Protein 2NP2 (pdb70)

Radius of gyration: 19.1 Å; Cα contacts (8 Å, |Δi|>4): 365; chains: 2; bounding box: 42×36×52 Å

Nearest PDB structures (foldseek):
  2np2-assembly1_B  TM=1.006E+00  e=1.714E-19  Borreliella burgdorferi
  5j0n-assembly1_L  TM=8.552E-01  e=3.415E-08  Escherichia coli
  1owf-assembly1_B  TM=8.659E-01  e=6.114E-08  Escherichia coli
  3rhi-assembly1_B  TM=8.815E-01  e=8.140E-07  Bacillus anthracis str. Sterne
  5fbm-assembly1_B  TM=8.715E-01  e=6.053E-06  Streptococcus mutans UA159

Foldseek 3Di:
DDDDDPLNVLVVVQVVQVVVVHHDDSVVSSVCVVVVVVVVVVCQVVQHKDDDALFWIKGKDKDAKDQQDADVVPRPGDTGHTDIDIDIGGHDNRCVVPVDDD/DDDDDPLNVLVVVQVVQVVVVHHDDSVVSSVCVVVVVVVVVVCQVVQHKDDDAQAWIKGKAKDAWDQCDADVVPRPGDTGHTDIDIDIGHGDNRCVVPVDDD

B-factor: mean 44.96, std 10.54, range [4.63, 76.93]

Sequence (204 aa):
RPKVTKSDIVDQIALNIKNNNLKLEKKYIRLVIDAFFEELKSNLCSNNVIEFRSFGTFEVRKRKGRLNARNPQTGEYVKVLDHHVAYFRPGKDLKERVWGIKRPKVTKSDIVDQIALNIKNNNLKLEKKYIRLVIDAFFEELKSNLCSNNVIEFRSFGTFEVRKRKGRLNARNPQTGEYVKVLDHHVAYFRPGKDLKERVWGIK

Structure (mmCIF, N/CA/C/O backbone):
data_2NP2
#
_entry.id   2NP2
#
_cell.length_a   59.270
_cell.length_b   88.320
_cell.length_c   96.570
_cell.angle_alpha   90.00
_cell.angle_beta   90.00
_cell.angle_gamma   90.00
#
_symmetry.space_group_name_H-M   'P 21 21 21'
#
loop_
_entity.id
_entity.type
_entity.pdbx_description
1 polymer 36-MER
2 polymer Hbb
3 water water
#
loop_
_atom_site.group_PDB
_atom_site.id
_atom_site.type_symbol
_atom_site.label_atom_id
_atom_site.label_alt_id
_atom_site.label_comp_id
_atom_site.label_asym_id
_atom_site.label_entity_id
_atom_site.label_seq_id
_atom_site.pdbx_PDB_ins_code
_atom_site.Cartn_x
_atom_site.Cartn_y
_atom_site.Cartn_z
_atom_site.occupancy
_atom_site.B_iso_or_equiv
_atom_site.auth_seq_id
_atom_site.auth_comp_id
_atom_site.auth_asym_id
_atom_site.auth_atom_id
_atom_site.pdbx_PDB_model_num
ATOM 1437 N N . ARG C 2 6 ? 40.847 40.006 29.260 1.00 67.66 6 ARG A N 1
ATOM 1438 C CA . ARG C 2 6 ? 39.677 40.505 28.473 1.00 67.60 6 ARG A CA 1
ATOM 1439 C C . ARG C 2 6 ? 38.511 41.011 29.337 1.00 66.48 6 ARG A C 1
ATOM 1440 O O . ARG C 2 6 ? 37.362 41.007 28.891 1.00 67.48 6 ARG A O 1
ATOM 1448 N N . PRO C 2 7 ? 38.795 41.478 30.571 1.00 65.55 7 PRO A N 1
ATOM 1449 C CA . PRO C 2 7 ? 37.738 41.970 31.471 1.00 64.53 7 PRO A CA 1
ATOM 1450 C C . PRO C 2 7 ? 37.071 43.304 31.161 1.00 63.01 7 PRO A C 1
ATOM 1451 O O . PRO C 2 7 ? 37.608 44.134 30.427 1.00 63.76 7 PRO A O 1
ATOM 1455 N N . LYS C 2 8 ? 35.888 43.498 31.740 1.00 60.75 8 LYS A N 1
ATOM 1456 C CA . LYS C 2 8 ? 35.157 44.747 31.568 1.00 58.23 8 LYS A CA 1
ATOM 1457 C C . LYS C 2 8 ? 35.241 45.581 32.846 1.00 55.27 8 LYS A C 1
ATOM 1458 O O . LYS C 2 8 ? 34.686 45.213 33.886 1.00 54.50 8 LYS A O 1
ATOM 1464 N N . VAL C 2 9 ? 35.957 46.699 32.750 1.00 50.88 9 VAL A N 1
ATOM 1465 C CA . VAL C 2 9 ? 36.140 47.623 33.864 1.00 46.12 9 VAL A CA 1
ATOM 1466 C C . VAL C 2 9 ? 35.080 48.733 33.824 1.00 43.87 9 VAL A C 1
ATOM 1467 O O . VAL C 2 9 ? 34.687 49.190 32.760 1.00 42.73 9 VAL A O 1
ATOM 1471 N N . THR C 2 10 ? 34.613 49.151 34.992 1.00 41.54 10 THR A N 1
ATOM 1472 C CA . THR C 2 10 ? 33.591 50.178 35.063 1.00 39.76 10 THR A CA 1
ATOM 1473 C C . THR C 2 10 ? 34.073 51.436 35.758 1.00 39.29 10 THR A C 1
ATOM 1474 O O . THR C 2 10 ? 35.088 51.437 36.456 1.00 38.28 10 THR A O 1
ATOM 1478 N N . LYS C 2 11 ? 33.324 52.515 35.563 1.00 39.60 11 LYS A N 1
ATOM 1479 C CA . LYS C 2 11 ? 33.653 53.787 36.187 1.00 39.30 11 LYS A CA 1
ATOM 1480 C C . LYS C 2 11 ? 33.834 53.565 37.674 1.00 39.40 11 LYS A C 1
ATOM 1481 O O . LYS C 2 11 ? 34.602 54.268 38.342 1.00 39.95 11 LYS A O 1
ATOM 1487 N N . SER C 2 12 ? 33.122 52.575 38.190 1.00 39.01 12 SER A N 1
ATOM 1488 C CA . SER C 2 12 ? 33.215 52.270 39.600 1.00 38.86 12 SER A CA 1
ATOM 1489 C C . SER C 2 12 ? 34.557 51.620 39.940 1.00 38.02 12 SER A C 1
ATOM 1490 O O . SER C 2 12 ? 35.227 52.024 40.886 1.00 37.57 12 SER A O 1
ATOM 1493 N N . ASP C 2 13 ? 34.957 50.623 39.164 1.00 37.17 13 ASP A N 1
ATOM 1494 C CA . ASP C 2 13 ? 36.222 49.968 39.442 1.00 37.75 13 ASP A CA 1
ATOM 1495 C C . ASP C 2 13 ? 37.346 50.984 39.373 1.00 37.39 13 ASP A C 1
ATOM 1496 O O . ASP C 2 13 ? 38.180 51.063 40.267 1.00 37.63 13 ASP A O 1
ATOM 1501 N N . ILE C 2 14 ? 37.361 51.773 38.310 1.00 36.57 14 ILE A N 1
ATOM 1502 C CA . ILE C 2 14 ? 38.403 52.767 38.150 1.00 35.78 14 ILE A CA 1
ATOM 1503 C C . ILE C 2 14 ? 38.450 53.666 39.365 1.00 35.15 14 ILE A C 1
ATOM 1504 O O . ILE C 2 14 ? 39.520 53.954 39.889 1.00 34.96 14 ILE A O 1
ATOM 1509 N N . VAL C 2 15 ? 37.284 54.109 39.812 1.00 34.50 15 VAL A N 1
ATOM 1510 C CA . VAL C 2 15 ? 37.221 54.973 40.978 1.00 35.36 15 VAL A CA 1
ATOM 1511 C C . VAL C 2 15 ? 37.870 54.296 42.176 1.00 36.45 15 VAL A C 1
ATOM 1512 O O . VAL C 2 15 ? 38.526 54.949 42.979 1.00 36.85 15 VAL A O 1
ATOM 1516 N N . ASP C 2 16 ? 37.696 52.985 42.286 1.00 37.45 16 ASP A N 1
ATOM 1517 C CA . ASP C 2 16 ? 38.284 52.244 43.390 1.00 39.34 16 ASP A CA 1
ATOM 1518 C C . ASP C 2 16 ? 39.792 52.211 43.233 1.00 39.52 16 ASP A C 1
ATOM 1519 O O . ASP C 2 16 ? 40.533 52.423 44.190 1.00 40.34 16 ASP A O 1
ATOM 1524 N N . GLN C 2 17 ? 40.244 51.950 42.014 1.00 38.57 17 GLN A N 1
ATOM 1525 C CA . GLN C 2 17 ? 41.670 51.871 41.732 1.00 36.47 17 GLN A CA 1
ATOM 1526 C C . GLN C 2 17 ? 42.340 53.202 41.996 1.00 35.23 17 GLN A C 1
ATOM 1527 O O . GLN C 2 17 ? 43.437 53.259 42.529 1.00 35.63 17 GLN A O 1
ATOM 1533 N N . ILE C 2 18 ? 41.677 54.281 41.630 1.00 33.73 18 ILE A N 1
ATOM 1534 C CA . ILE C 2 18 ? 42.253 55.580 41.870 1.00 32.64 18 ILE A CA 1
ATOM 1535 C C . ILE C 2 18 ? 42.342 55.750 43.360 1.00 34.59 18 ILE A C 1
ATOM 1536 O O . ILE C 2 18 ? 43.236 56.417 43.862 1.00 35.49 18 ILE A O 1
ATOM 1541 N N . ALA C 2 19 ? 41.408 55.141 44.079 1.00 36.55 19 ALA A N 1
ATOM 1542 C CA . ALA C 2 19 ? 41.435 55.240 45.530 1.00 37.26 19 ALA A CA 1
ATOM 1543 C C . ALA C 2 19 ? 42.737 54.596 45.986 1.00 38.07 19 ALA A C 1
ATOM 1544 O O . ALA C 2 19 ? 43.500 55.191 46.739 1.00 38.09 19 ALA A O 1
ATOM 1546 N N . LEU C 2 20 ? 42.997 53.385 45.504 1.00 39.84 20 LEU A N 1
ATOM 1547 C CA . LEU C 2 20 ? 44.221 52.670 45.860 1.00 42.94 20 LEU A CA 1
ATOM 1548 C C . LEU C 2 20 ? 45.443 53.481 45.466 1.00 44.07 20 LEU A C 1
ATOM 1549 O O . LEU C 2 20 ? 46.223 53.921 46.312 1.00 45.09 20 LEU A O 1
ATOM 1554 N N . ASN C 2 21 ? 45.598 53.666 44.163 1.00 44.77 21 ASN A N 1
ATOM 1555 C CA . ASN C 2 21 ? 46.701 54.430 43.620 1.00 45.33 21 ASN A CA 1
ATOM 1556 C C . ASN C 2 21 ? 46.973 55.640 44.498 1.00 45.90 21 ASN A C 1
ATOM 1557 O O . ASN C 2 21 ? 48.118 55.907 44.834 1.00 48.11 21 ASN A O 1
ATOM 1562 N N . ILE C 2 22 ? 45.926 56.364 44.882 1.00 46.37 22 ILE A N 1
ATOM 1563 C CA . ILE C 2 22 ? 46.108 57.553 45.715 1.00 47.51 22 ILE A CA 1
ATOM 1564 C C . ILE C 2 22 ? 46.670 57.256 47.100 1.00 49.38 22 ILE A C 1
ATOM 1565 O O . ILE C 2 22 ? 47.514 57.997 47.605 1.00 49.62 22 ILE A O 1
ATOM 1570 N N . LYS C 2 23 ? 46.225 56.174 47.719 1.00 51.29 23 LYS A N 1
ATOM 1571 C CA . LYS C 2 23 ? 46.734 55.869 49.037 1.00 54.26 23 LYS A CA 1
ATOM 1572 C C . LYS C 2 23 ? 48.134 55.282 48.984 1.00 55.89 23 LYS A C 1
ATOM 1573 O O . LYS C 2 23 ? 48.931 55.508 49.897 1.00 56.74 23 LYS A O 1
ATOM 1579 N N . ASN C 2 24 ? 48.451 54.553 47.915 1.00 57.88 24 ASN A N 1
ATOM 1580 C CA . ASN C 2 24 ? 49.789 53.972 47.780 1.00 59.76 24 ASN A CA 1
ATOM 1581 C C . ASN C 2 24 ? 50.836 55.054 47.935 1.00 60.38 24 ASN A C 1
ATOM 1582 O O . ASN C 2 24 ? 51.991 54.774 48.238 1.00 61.14 24 ASN A O 1
ATOM 1587 N N . ASN C 2 25 ? 50.425 56.294 47.721 1.00 60.92 25 ASN A N 1
ATOM 1588 C CA . ASN C 2 25 ? 51.335 57.413 47.847 1.00 61.67 25 ASN A CA 1
ATOM 1589 C C . ASN C 2 25 ? 50.983 58.228 49.082 1.00 62.16 25 ASN A C 1
ATOM 1590 O O . ASN C 2 25 ? 50.911 59.450 49.022 1.00 61.81 25 ASN A O 1
ATOM 1595 N N . ASN C 2 26 ? 50.755 57.538 50.197 1.00 63.46 26 ASN A N 1
ATOM 1596 C CA . ASN C 2 26 ? 50.425 58.179 51.473 1.00 64.31 26 ASN A CA 1
ATOM 1597 C C . ASN C 2 26 ? 49.534 59.406 51.370 1.00 63.77 26 ASN A C 1
ATOM 1598 O O . ASN C 2 26 ? 49.879 60.483 51.865 1.00 64.38 26 ASN A O 1
ATOM 1603 N N . LEU C 2 27 ? 48.388 59.243 50.728 1.00 62.49 27 LEU A N 1
ATOM 1604 C CA . LEU C 2 27 ? 47.441 60.336 50.580 1.00 60.81 27 LEU A CA 1
ATOM 1605 C C . LEU C 2 27 ? 46.083 59.737 50.850 1.00 59.89 27 LEU A C 1
ATOM 1606 O O . LEU C 2 27 ? 45.883 58.538 50.659 1.00 59.80 27 LEU A O 1
ATOM 1611 N N . LYS C 2 28 ? 45.147 60.550 51.305 1.00 58.80 28 LYS A N 1
ATOM 1612 C CA . LYS C 2 28 ? 43.826 60.016 51.580 1.00 58.50 28 LYS A CA 1
ATOM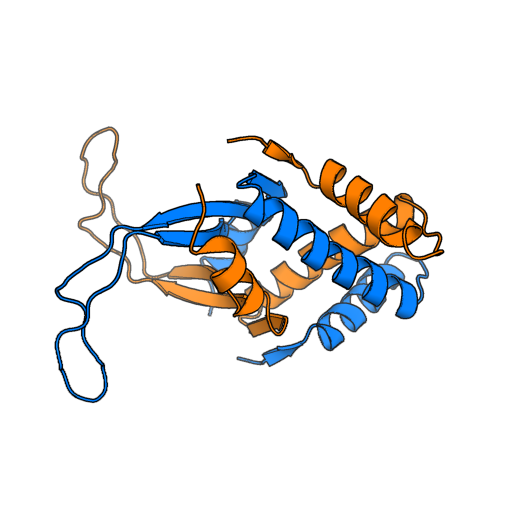 1613 C C . LYS C 2 28 ? 42.724 60.872 50.987 1.00 56.21 28 LYS A C 1
ATOM 1614 O O . LYS C 2 28 ? 42.594 62.052 51.321 1.00 55.83 28 LYS A O 1
ATOM 1620 N N . LEU C 2 29 ? 41.942 60.277 50.092 1.00 53.00 29 LEU A N 1
ATOM 1621 C CA . LEU C 2 29 ? 40.838 60.992 49.474 1.00 49.98 29 LEU A CA 1
ATOM 1622 C C . LEU C 2 29 ? 39.631 60.072 49.465 1.00 48.33 29 LEU A C 1
ATOM 1623 O O . LEU C 2 29 ? 39.736 58.899 49.095 1.00 46.86 29 LEU A O 1
ATOM 1628 N N . GLU C 2 30 ? 38.493 60.609 49.894 1.00 46.41 30 GLU A N 1
ATOM 1629 C CA . GLU C 2 30 ? 37.268 59.838 49.963 1.00 45.64 30 GLU A CA 1
ATOM 1630 C C . GLU C 2 30 ? 36.753 59.459 48.600 1.00 44.39 30 GLU A C 1
ATOM 1631 O O . GLU C 2 30 ? 36.681 60.298 47.709 1.00 44.54 30 GLU A O 1
ATOM 1637 N N . LYS C 2 31 ? 36.398 58.186 48.442 1.00 42.83 31 LYS A N 1
ATOM 1638 C CA . LYS C 2 31 ? 35.876 57.688 47.177 1.00 42.31 31 LYS A CA 1
ATOM 1639 C C . LYS C 2 31 ? 34.821 58.656 46.663 1.00 42.76 31 LYS A C 1
ATOM 1640 O O . LYS C 2 31 ? 34.622 58.824 45.463 1.00 42.34 31 LYS A O 1
ATOM 1646 N N . LYS C 2 32 ? 34.152 59.292 47.610 1.00 44.05 32 LYS A N 1
ATOM 1647 C CA . LYS C 2 32 ? 33.115 60.270 47.338 1.00 44.61 32 LYS A CA 1
ATOM 1648 C C . LYS C 2 32 ? 33.636 61.358 46.392 1.00 44.17 32 LYS A C 1
ATOM 1649 O O . LYS C 2 32 ? 33.068 61.591 45.323 1.00 45.03 32 LYS A O 1
ATOM 1655 N N . TYR C 2 33 ? 34.728 62.007 46.795 1.00 43.18 33 TYR A N 1
ATOM 1656 C CA . TYR C 2 33 ? 35.343 63.084 46.027 1.00 41.65 33 TYR A CA 1
ATOM 1657 C C . TYR C 2 33 ? 35.952 62.583 44.729 1.00 38.26 33 TYR A C 1
ATOM 1658 O O . TYR C 2 33 ? 36.024 63.309 43.745 1.00 37.49 33 TYR A O 1
ATOM 1667 N N . ILE C 2 34 ? 36.406 61.342 44.728 1.00 35.52 34 ILE A N 1
ATOM 1668 C CA . ILE C 2 34 ? 36.981 60.779 43.522 1.00 33.02 34 ILE A CA 1
ATOM 1669 C C . ILE C 2 34 ? 35.871 60.631 42.496 1.00 31.99 34 ILE A C 1
ATOM 1670 O O . ILE C 2 34 ? 36.006 61.107 41.374 1.00 31.43 34 ILE A O 1
ATOM 1675 N N . ARG C 2 35 ? 34.770 59.987 42.890 1.00 31.91 35 ARG A N 1
ATOM 1676 C CA . ARG C 2 35 ? 33.635 59.791 41.993 1.00 32.04 35 ARG A CA 1
ATOM 1677 C C . ARG C 2 35 ? 33.210 61.146 41.466 1.00 31.33 35 ARG A C 1
ATOM 1678 O O . ARG C 2 35 ? 32.890 61.302 40.284 1.00 31.00 35 ARG A O 1
ATOM 1686 N N . LEU C 2 36 ? 33.218 62.125 42.357 1.00 29.25 36 LEU A N 1
ATOM 1687 C CA . LEU C 2 36 ? 32.836 63.478 42.015 1.00 28.38 36 LEU A CA 1
ATOM 1688 C C . LEU C 2 36 ? 33.696 64.097 40.916 1.00 28.27 36 LEU A C 1
ATOM 1689 O O . LEU C 2 36 ? 33.176 64.614 39.933 1.00 28.25 36 LEU A O 1
ATOM 1694 N N . VAL C 2 37 ? 35.012 64.060 41.096 1.00 28.72 37 VAL A N 1
ATOM 1695 C CA . VAL C 2 37 ? 35.927 64.616 40.116 1.00 29.39 37 VAL A CA 1
ATOM 1696 C C . VAL C 2 37 ? 35.697 63.918 38.787 1.00 30.29 37 VAL A C 1
ATOM 1697 O O . VAL C 2 37 ? 35.469 64.564 37.766 1.00 30.75 37 VAL A O 1
ATOM 1701 N N . ILE C 2 38 ? 35.737 62.595 38.800 1.00 30.07 38 ILE A N 1
ATOM 1702 C CA . ILE C 2 38 ? 35.523 61.834 37.582 1.00 30.39 38 ILE A CA 1
ATOM 1703 C C . ILE C 2 38 ? 34.251 62.224 36.812 1.00 31.09 38 ILE A C 1
ATOM 1704 O O . ILE C 2 38 ? 34.244 62.257 35.575 1.00 31.84 38 ILE A O 1
ATOM 1709 N N . ASP C 2 39 ? 33.171 62.511 37.527 1.00 30.77 39 ASP A N 1
ATOM 1710 C CA . ASP C 2 39 ? 31.947 62.884 36.851 1.00 31.68 39 ASP A CA 1
ATOM 1711 C C . ASP C 2 39 ? 32.056 64.260 36.238 1.00 30.70 39 ASP A C 1
ATOM 1712 O O . ASP C 2 39 ? 31.627 64.497 35.109 1.00 30.87 39 ASP A O 1
ATOM 1717 N N . ALA C 2 40 ? 32.641 65.178 36.983 1.00 30.36 40 ALA A N 1
ATOM 1718 C CA . ALA C 2 40 ? 32.817 66.534 36.489 1.00 30.94 40 ALA A CA 1
ATOM 1719 C C . ALA C 2 40 ? 33.774 66.479 35.317 1.00 29.86 40 ALA A C 1
ATOM 1720 O O . ALA C 2 40 ? 33.650 67.229 34.351 1.00 26.99 40 ALA A O 1
ATOM 1722 N N . PHE C 2 41 ? 34.738 65.573 35.428 1.00 30.85 41 PHE A N 1
ATOM 1723 C CA . PHE C 2 41 ? 35.740 65.365 34.391 1.00 32.46 41 PHE A CA 1
ATOM 1724 C C . PHE C 2 41 ? 35.081 65.053 33.051 1.00 32.66 41 PHE A C 1
ATOM 1725 O O . PHE C 2 41 ? 35.359 65.699 32.050 1.00 33.31 41 PHE A O 1
ATOM 1733 N N . PHE C 2 42 ? 34.211 64.050 33.043 1.00 32.10 42 PHE A N 1
ATOM 1734 C CA . PHE C 2 42 ? 33.515 63.658 31.830 1.00 31.80 42 PHE A CA 1
ATOM 1735 C C . PHE C 2 42 ? 32.583 64.748 31.355 1.00 32.10 42 PHE A C 1
ATOM 1736 O O . PHE C 2 42 ? 32.503 65.033 30.161 1.00 30.83 42 PHE A O 1
ATOM 1744 N N . GLU C 2 43 ? 31.871 65.362 32.290 1.00 32.29 43 GLU A N 1
ATOM 1745 C CA . GLU C 2 43 ? 30.970 66.432 31.910 1.00 32.43 43 GLU A CA 1
ATOM 1746 C C . GLU C 2 43 ? 31.781 67.498 31.165 1.00 30.95 43 GLU A C 1
ATOM 1747 O O . GLU C 2 43 ? 31.507 67.835 30.016 1.00 27.72 43 GLU A O 1
ATOM 1753 N N . GLU C 2 44 ? 32.804 68.002 31.836 1.00 31.03 44 GLU A N 1
ATOM 1754 C CA . GLU C 2 44 ? 33.665 69.017 31.273 1.00 31.85 44 GLU A CA 1
ATOM 1755 C C . GLU C 2 44 ? 34.301 68.642 29.945 1.00 31.41 44 GLU A C 1
ATOM 1756 O O . GLU C 2 44 ? 34.514 69.490 29.080 1.00 31.20 44 GLU A O 1
ATOM 1762 N N . LEU C 2 45 ? 34.615 67.371 29.780 1.00 30.20 45 LEU A N 1
ATOM 1763 C CA . LEU C 2 45 ? 35.222 66.943 28.544 1.00 30.19 45 LEU A CA 1
ATOM 1764 C C . LEU C 2 45 ? 34.198 66.961 27.413 1.00 30.60 45 LEU A C 1
ATOM 1765 O O . LEU C 2 45 ? 34.496 67.355 26.290 1.00 30.37 45 LEU A O 1
ATOM 1770 N N . LYS C 2 46 ? 32.978 66.548 27.724 1.00 31.09 46 LYS A N 1
ATOM 1771 C CA . LYS C 2 46 ? 31.918 66.515 26.728 1.00 31.12 46 LYS A CA 1
ATOM 1772 C C . LYS C 2 46 ? 31.617 67.903 26.215 1.00 31.57 46 LYS A C 1
ATOM 1773 O O . LYS C 2 46 ? 31.645 68.139 25.014 1.00 33.68 46 LYS A O 1
ATOM 1779 N N . SER C 2 47 ? 31.346 68.833 27.121 1.00 31.48 47 SER A N 1
ATOM 1780 C CA . SER C 2 47 ? 31.038 70.198 26.715 1.00 30.68 47 SER A CA 1
ATOM 1781 C C . SER C 2 47 ? 32.209 70.768 25.941 1.00 29.51 47 SER A C 1
ATOM 1782 O O . SER C 2 47 ? 32.033 71.502 24.975 1.00 28.64 47 SER A O 1
ATOM 1785 N N . ASN C 2 48 ? 33.412 70.424 26.367 1.00 29.07 48 ASN A N 1
ATOM 1786 C CA . ASN C 2 48 ? 34.572 70.932 25.678 1.00 29.61 48 ASN A CA 1
ATOM 1787 C C . ASN C 2 48 ? 34.571 70.411 24.276 1.00 29.34 48 ASN A C 1
ATOM 1788 O O . ASN C 2 48 ? 34.901 71.125 23.347 1.00 29.45 48 ASN A O 1
ATOM 1793 N N . LEU C 2 49 ? 34.197 69.156 24.107 1.00 30.42 49 LEU A N 1
ATOM 1794 C CA . LEU C 2 49 ? 34.168 68.596 22.774 1.00 30.99 49 LEU A CA 1
ATOM 1795 C C . LEU C 2 49 ? 33.096 69.251 21.933 1.00 33.05 49 LEU A C 1
ATOM 1796 O O . LEU C 2 49 ? 33.337 69.558 20.780 1.00 34.17 49 LEU A O 1
ATOM 1801 N N . CYS C 2 50 ? 31.920 69.482 22.509 1.00 34.45 50 CYS A N 1
ATOM 1802 C CA . CYS C 2 50 ? 30.830 70.119 21.775 1.00 37.32 50 CYS A CA 1
ATOM 1803 C C . CYS C 2 50 ? 31.226 71.488 21.241 1.00 38.12 50 CYS A C 1
ATOM 1804 O O . CYS C 2 50 ? 30.813 71.884 20.152 1.00 39.18 50 CYS A O 1
ATOM 1807 N N . SER C 2 51 ? 32.010 72.218 22.028 1.00 38.97 51 SER A N 1
ATOM 1808 C CA . SER C 2 51 ? 32.470 73.549 21.649 1.00 38.61 51 SER A CA 1
ATOM 1809 C C . SER C 2 51 ? 33.527 73.390 20.573 1.00 38.77 51 SER A C 1
ATOM 1810 O O . SER C 2 51 ? 34.117 74.360 20.100 1.00 39.23 51 SER A O 1
ATOM 1813 N N . ASN C 2 52 ? 33.751 72.145 20.186 1.00 38.71 52 ASN A N 1
ATOM 1814 C CA . ASN C 2 52 ? 34.737 71.822 19.174 1.00 39.06 52 ASN A CA 1
ATOM 1815 C C . ASN C 2 52 ? 36.112 72.334 19.608 1.00 38.50 52 ASN A C 1
ATOM 1816 O O . ASN C 2 52 ? 36.805 73.018 18.855 1.00 38.17 52 ASN A O 1
ATOM 1821 N N . ASN C 2 53 ? 36.491 72.009 20.842 1.00 37.81 53 ASN A N 1
ATOM 1822 C CA . ASN C 2 53 ? 37.793 72.400 21.363 1.00 36.84 53 ASN A CA 1
ATOM 1823 C C . ASN C 2 53 ? 38.678 71.192 21.227 1.00 35.90 53 ASN A C 1
ATOM 1824 O O . ASN C 2 53 ? 38.233 70.131 20.791 1.00 36.90 53 ASN A O 1
ATOM 1829 N N . VAL C 2 54 ? 39.940 71.354 21.589 1.00 33.97 54 VAL A N 1
ATOM 1830 C CA . VAL C 2 54 ? 40.871 70.246 21.528 1.00 32.98 54 VAL A CA 1
ATOM 1831 C C . VAL C 2 54 ? 41.477 70.097 22.900 1.00 33.84 54 VAL A C 1
ATOM 1832 O O . VAL C 2 54 ? 42.157 70.993 23.386 1.00 33.00 54 VAL A O 1
ATOM 1836 N N . ILE C 2 55 ? 41.199 68.966 23.534 1.00 35.11 55 ILE A N 1
ATOM 1837 C CA . ILE C 2 55 ? 41.718 68.703 24.856 1.00 35.04 55 ILE A CA 1
ATOM 1838 C C . ILE C 2 55 ? 42.934 67.828 24.678 1.00 36.00 55 ILE A C 1
ATOM 1839 O O . ILE C 2 55 ? 42.859 66.796 24.021 1.00 35.56 55 ILE A O 1
ATOM 1844 N N . GLU C 2 56 ? 44.060 68.253 25.248 1.00 37.56 56 GLU A N 1
ATOM 1845 C CA . GLU C 2 56 ? 45.302 67.497 25.146 1.00 38.38 56 GLU A CA 1
ATOM 1846 C C . GLU C 2 56 ? 45.864 67.134 26.511 1.00 37.49 56 GLU A C 1
ATOM 1847 O O . GLU C 2 56 ? 46.055 67.993 27.362 1.00 37.58 56 GLU A O 1
ATOM 1853 N N . PHE C 2 57 ? 46.119 65.847 26.709 1.00 37.49 57 PHE A N 1
ATOM 1854 C CA . PHE C 2 57 ? 46.680 65.353 27.958 1.00 37.09 57 PHE A CA 1
ATOM 1855 C C . PHE C 2 57 ? 48.021 64.687 27.634 1.00 37.38 57 PHE A C 1
ATOM 1856 O O . PHE C 2 57 ? 48.054 63.501 27.344 1.00 37.19 57 PHE A O 1
ATOM 1864 N N . ARG C 2 58 ? 49.128 65.424 27.696 1.00 38.42 58 ARG A N 1
ATOM 1865 C CA . ARG C 2 58 ? 50.430 64.844 27.352 1.00 40.42 58 ARG A CA 1
ATOM 1866 C C . ARG C 2 58 ? 50.688 63.476 27.950 1.00 41.27 58 ARG A C 1
ATOM 1867 O O . ARG C 2 58 ? 50.367 63.224 29.110 1.00 42.33 58 ARG A O 1
ATOM 1875 N N . SER C 2 59 ? 51.290 62.605 27.141 1.00 43.20 59 SER A N 1
ATOM 1876 C CA . SER C 2 59 ? 51.643 61.237 27.536 1.00 44.24 59 SER A CA 1
ATOM 1877 C C . SER C 2 59 ? 50.434 60.324 27.655 1.00 44.05 59 SER A C 1
ATOM 1878 O O . SER C 2 59 ? 50.510 59.262 28.275 1.00 45.62 59 SER A O 1
ATOM 1881 N N . PHE C 2 60 ? 49.316 60.728 27.067 1.00 42.56 60 PHE A N 1
ATOM 1882 C CA . PHE C 2 60 ? 48.117 59.919 27.154 1.00 40.57 60 PHE A CA 1
ATOM 1883 C C . PHE C 2 60 ? 47.325 59.902 25.867 1.00 39.21 60 PHE A C 1
ATOM 1884 O O . PHE C 2 60 ? 47.026 58.845 25.335 1.00 39.19 60 PHE A O 1
ATOM 1892 N N . GLY C 2 61 ? 46.964 61.086 25.390 1.00 3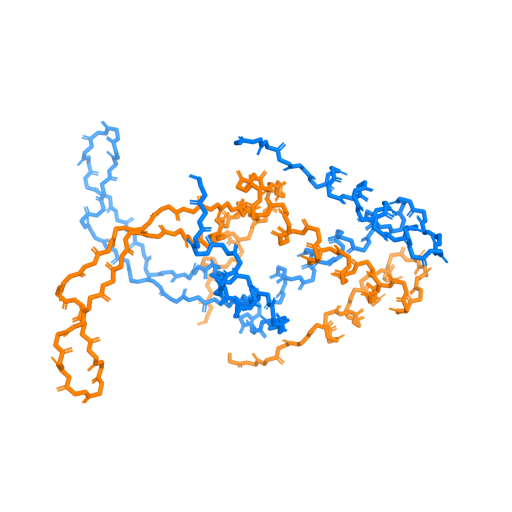8.24 61 GLY A N 1
ATOM 1893 C CA . GLY C 2 61 ? 46.199 61.192 24.166 1.00 35.41 61 GLY A CA 1
ATOM 1894 C C . GLY C 2 61 ? 45.492 62.522 24.051 1.00 34.08 61 GLY A C 1
ATOM 1895 O O . GLY C 2 61 ? 45.489 63.327 24.982 1.00 32.05 61 GLY A O 1
ATOM 1896 N N . THR C 2 62 ? 44.896 62.742 22.886 1.00 34.41 62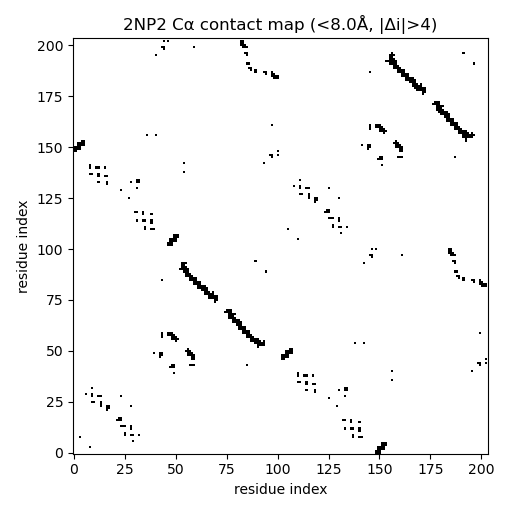 THR A N 1
ATOM 1897 C CA . THR C 2 62 ? 44.160 63.962 22.609 1.00 35.16 62 THR A CA 1
ATOM 1898 C C . THR C 2 62 ? 42.751 63.643 22.133 1.00 35.55 62 THR A C 1
ATOM 1899 O O . THR C 2 62 ? 42.527 62.674 21.400 1.00 36.36 62 THR A O 1
ATOM 1903 N N . PHE C 2 63 ? 41.808 64.468 22.570 1.00 34.81 63 PHE A N 1
ATOM 1904 C CA . PHE C 2 63 ? 40.421 64.342 22.180 1.00 33.72 63 PHE A CA 1
ATOM 1905 C C . PHE C 2 63 ? 40.157 65.522 21.274 1.00 35.06 63 PHE A C 1
ATOM 1906 O O . PHE C 2 63 ? 40.666 66.612 21.506 1.00 36.54 63 PHE A O 1
ATOM 1914 N N . GLU C 2 64 ? 39.367 65.307 20.235 1.00 37.08 64 GLU A N 1
ATOM 1915 C CA . GLU C 2 64 ? 39.063 66.368 19.286 1.00 39.20 64 GLU A CA 1
ATOM 1916 C C . GLU C 2 64 ? 37.899 65.920 18.432 1.00 38.62 64 GLU A C 1
ATOM 1917 O O . GLU C 2 64 ? 37.590 64.735 18.382 1.00 37.75 64 GLU A O 1
ATOM 1923 N N . VAL C 2 65 ? 37.252 66.868 17.769 1.00 38.75 65 VAL A N 1
ATOM 1924 C CA . VAL C 2 65 ? 36.139 66.535 16.900 1.00 37.75 65 VAL A CA 1
ATOM 1925 C C . VAL C 2 65 ? 36.660 66.466 15.480 1.00 38.28 65 VAL A C 1
ATOM 1926 O O . VAL C 2 65 ? 37.446 67.312 15.059 1.00 38.52 65 VAL A O 1
ATOM 1930 N N . ARG C 2 66 ? 36.237 65.441 14.751 1.00 38.29 66 ARG A N 1
ATOM 1931 C CA . ARG C 2 66 ? 36.653 65.270 13.368 1.00 38.22 66 ARG A CA 1
ATOM 1932 C C . ARG C 2 66 ? 35.436 65.209 12.444 1.00 38.46 66 ARG A C 1
ATOM 1933 O O . ARG C 2 66 ? 34.364 64.736 12.826 1.00 36.84 66 ARG A O 1
ATOM 1941 N N . LYS C 2 67 ? 35.604 65.710 11.229 1.00 39.97 67 LYS A N 1
ATOM 1942 C CA . LYS C 2 67 ? 34.523 65.693 10.264 1.00 41.77 67 LYS A CA 1
ATOM 1943 C C . LYS C 2 67 ? 34.560 64.360 9.550 1.00 41.63 67 LYS A C 1
ATOM 1944 O O . LYS C 2 67 ? 35.626 63.761 9.382 1.00 41.82 67 LYS A O 1
ATOM 1950 N N . ARG C 2 68 ? 33.391 63.896 9.135 1.00 40.76 68 ARG A N 1
ATOM 1951 C CA . ARG C 2 68 ? 33.283 62.632 8.439 1.00 41.18 68 ARG A CA 1
ATOM 1952 C C . ARG C 2 68 ? 32.278 62.783 7.304 1.00 43.60 68 ARG A C 1
ATOM 1953 O O . ARG C 2 68 ? 31.131 63.160 7.547 1.00 43.88 68 ARG A O 1
ATOM 1961 N N . LYS C 2 69 ? 32.709 62.496 6.073 1.00 46.17 69 LYS A N 1
ATOM 1962 C CA . LYS C 2 69 ? 31.838 62.606 4.898 1.00 49.25 69 LYS A CA 1
ATOM 1963 C C . LYS C 2 69 ? 30.705 61.586 4.903 1.00 49.48 69 LYS A C 1
ATOM 1964 O O . LYS C 2 69 ? 30.907 60.411 5.204 1.00 48.72 69 LYS A O 1
ATOM 1970 N N . GLY C 2 70 ? 29.512 62.046 4.555 1.00 49.98 70 GLY A N 1
ATOM 1971 C CA . GLY C 2 70 ? 28.374 61.153 4.505 1.00 52.69 70 GLY A CA 1
ATOM 1972 C C . GLY C 2 70 ? 28.429 60.253 3.280 1.00 54.65 70 GLY A C 1
ATOM 1973 O O . GLY C 2 70 ? 29.376 60.314 2.493 1.00 55.52 70 GLY A O 1
ATOM 1974 N N . ARG C 2 71 ? 27.412 59.417 3.108 1.00 55.22 71 ARG A N 1
ATOM 1975 C CA . ARG C 2 71 ? 27.367 58.504 1.975 1.00 55.83 71 ARG A CA 1
ATOM 1976 C C . ARG C 2 71 ? 25.946 58.240 1.502 1.00 56.36 71 ARG A C 1
ATOM 1977 O O . ARG C 2 71 ? 24.978 58.776 2.031 1.00 56.62 71 ARG A O 1
ATOM 1985 N N . LEU C 2 72 ? 25.845 57.389 0.493 1.00 56.45 72 LEU A N 1
ATOM 1986 C CA . LEU C 2 72 ? 24.576 56.965 -0.057 1.00 55.32 72 LEU A CA 1
ATOM 1987 C C . LEU C 2 72 ? 24.739 55.442 -0.115 1.00 54.96 72 LEU A C 1
ATOM 1988 O O . LEU C 2 72 ? 23.775 54.695 -0.009 1.00 53.97 72 LEU A O 1
ATOM 1993 N N . ASN C 2 73 ? 25.989 55.006 -0.248 1.00 55.75 73 ASN A N 1
ATOM 1994 C CA . ASN C 2 73 ? 26.354 53.593 -0.290 1.00 57.27 73 ASN A CA 1
ATOM 1995 C C . ASN C 2 73 ? 26.048 52.894 1.032 1.00 57.30 73 ASN A C 1
ATOM 1996 O O . ASN C 2 73 ? 26.059 51.666 1.109 1.00 57.73 73 ASN A O 1
ATOM 2001 N N . ALA C 2 74 ? 25.805 53.672 2.079 1.00 56.93 74 ALA A N 1
ATOM 2002 C CA . ALA C 2 74 ? 25.535 53.105 3.396 1.00 55.42 74 ALA A CA 1
ATOM 2003 C C . ALA C 2 74 ? 24.581 51.921 3.300 1.00 54.69 74 ALA A C 1
ATOM 2004 O O . ALA C 2 74 ? 23.679 51.906 2.460 1.00 53.17 74 ALA A O 1
ATOM 2006 N N . ARG C 2 75 ? 24.788 50.934 4.169 1.00 54.31 75 ARG A N 1
ATOM 2007 C CA . ARG C 2 75 ? 23.973 49.721 4.180 1.00 53.51 75 ARG A CA 1
ATOM 2008 C C . ARG C 2 75 ? 23.385 49.343 5.541 1.00 53.31 75 ARG A C 1
ATOM 2009 O O . ARG C 2 75 ? 24.008 49.535 6.580 1.00 53.19 75 ARG A O 1
ATOM 2017 N N . ASN C 2 76 ? 22.184 48.785 5.517 1.00 52.66 76 ASN A N 1
ATOM 2018 C CA . ASN C 2 76 ? 21.523 48.327 6.727 1.00 52.88 76 ASN A CA 1
ATOM 2019 C C . ASN C 2 76 ? 22.018 46.891 6.876 1.00 53.89 76 ASN A C 1
ATOM 2020 O O . ASN C 2 76 ? 21.517 45.999 6.202 1.00 54.76 76 ASN A O 1
ATOM 2025 N N . PRO C 2 77 ? 22.999 46.646 7.763 1.00 54.17 77 PRO A N 1
ATOM 2026 C CA . PRO C 2 77 ? 23.568 45.310 7.991 1.00 53.99 77 PRO A CA 1
ATOM 2027 C C . PRO C 2 77 ? 22.550 44.177 7.904 1.00 53.85 77 PRO A C 1
ATOM 2028 O O . PRO C 2 77 ? 22.838 43.105 7.366 1.00 54.13 77 PRO A O 1
ATOM 2032 N N . GLN C 2 78 ? 21.358 44.433 8.435 1.00 53.84 78 GLN A N 1
ATOM 2033 C CA . GLN C 2 78 ? 20.272 43.453 8.461 1.00 54.37 78 GLN A CA 1
ATOM 2034 C C . GLN C 2 78 ? 19.630 43.113 7.099 1.00 54.79 78 GLN A C 1
ATOM 2035 O O . GLN C 2 78 ? 19.572 41.941 6.691 1.00 53.99 78 GLN A O 1
ATOM 2041 N N . THR C 2 79 ? 19.161 44.148 6.404 1.00 54.59 79 THR A N 1
ATOM 2042 C CA . THR C 2 79 ? 18.460 43.999 5.136 1.00 54.51 79 THR A CA 1
ATOM 2043 C C . THR C 2 79 ? 19.207 44.297 3.844 1.00 54.71 79 THR A C 1
ATOM 2044 O O . THR C 2 79 ? 18.775 43.866 2.777 1.00 56.03 79 THR A O 1
ATOM 2048 N N . GLY C 2 80 ? 20.299 45.047 3.922 1.00 54.30 80 GLY A N 1
ATOM 2049 C CA . GLY C 2 80 ? 21.044 45.371 2.720 1.00 54.53 80 GLY A CA 1
ATOM 2050 C C . GLY C 2 80 ? 20.488 46.599 2.024 1.00 55.28 80 GLY A C 1
ATOM 2051 O O . GLY C 2 80 ? 21.045 47.070 1.031 1.00 55.41 80 GLY A O 1
ATOM 2052 N N . GLU C 2 81 ? 19.385 47.126 2.546 1.00 56.42 81 GLU A N 1
ATOM 2053 C CA . GLU C 2 81 ? 18.758 48.313 1.970 1.00 57.80 81 GLU A CA 1
ATOM 2054 C C . GLU C 2 81 ? 19.715 49.485 2.024 1.00 57.48 81 GLU A C 1
ATOM 2055 O O . GLU C 2 81 ? 20.219 49.814 3.084 1.00 58.50 81 GLU A O 1
ATOM 2061 N N . TYR C 2 82 ? 19.967 50.123 0.892 1.00 57.49 82 TYR A N 1
ATOM 2062 C CA . TYR C 2 82 ? 20.861 51.270 0.880 1.00 58.13 82 TYR A CA 1
ATOM 2063 C C . TYR C 2 82 ? 20.317 52.383 1.786 1.00 56.96 82 TYR A C 1
ATOM 2064 O O . TYR C 2 82 ? 19.143 52.750 1.699 1.00 56.49 82 TYR A O 1
ATOM 2073 N N . VAL C 2 83 ? 21.180 52.899 2.667 1.00 56.41 83 VAL A N 1
ATOM 2074 C CA . VAL C 2 83 ? 20.821 53.965 3.610 1.00 54.33 83 VAL A CA 1
ATOM 2075 C C . VAL C 2 83 ? 21.662 55.211 3.383 1.00 52.28 83 VAL A C 1
ATOM 2076 O O . VAL C 2 83 ? 22.782 55.139 2.902 1.00 51.80 83 VAL A O 1
ATOM 2080 N N . LYS C 2 84 ? 21.100 56.363 3.706 1.00 50.87 84 LYS A N 1
ATOM 2081 C CA . LYS C 2 84 ? 21.823 57.609 3.532 1.00 49.80 84 LYS A CA 1
ATOM 2082 C C . LYS C 2 84 ? 22.350 58.120 4.867 1.00 49.60 84 LYS A C 1
ATOM 2083 O O . LYS C 2 84 ? 21.672 58.049 5.898 1.00 49.43 84 LYS A O 1
ATOM 2089 N N . VAL C 2 85 ? 23.577 58.624 4.833 1.00 48.41 85 VAL A N 1
ATOM 2090 C CA . VAL C 2 85 ? 24.232 59.170 6.006 1.00 46.22 85 VAL A CA 1
ATOM 2091 C C . VAL C 2 85 ? 24.758 60.550 5.657 1.00 45.79 85 VAL A C 1
ATOM 2092 O O . VAL C 2 85 ? 25.472 60.716 4.673 1.00 45.20 85 VAL A O 1
ATOM 2096 N N . LEU C 2 86 ? 24.399 61.540 6.462 1.00 45.83 86 LEU A N 1
ATOM 2097 C CA . LEU C 2 86 ? 24.830 62.912 6.217 1.00 47.05 86 LEU A CA 1
ATOM 2098 C C . LEU C 2 86 ? 26.228 63.208 6.744 1.00 47.06 86 LEU A C 1
ATOM 2099 O O . LEU C 2 86 ? 26.717 62.528 7.642 1.00 47.67 86 LEU A O 1
ATOM 2104 N N . ASP C 2 87 ? 26.863 64.233 6.189 1.00 46.93 87 ASP A N 1
ATOM 2105 C CA . ASP C 2 87 ? 28.188 64.628 6.641 1.00 46.04 87 ASP A CA 1
ATOM 2106 C C . ASP C 2 87 ? 27.997 65.080 8.092 1.00 45.02 87 ASP A C 1
ATOM 2107 O O . ASP C 2 87 ? 27.155 65.933 8.384 1.00 45.91 87 ASP A O 1
ATOM 2112 N N . HIS C 2 88 ? 28.763 64.490 9.004 1.00 43.38 88 HIS A N 1
ATOM 2113 C CA . HIS C 2 88 ? 28.646 64.819 10.421 1.00 41.26 88 HIS A CA 1
ATOM 2114 C C . HIS C 2 88 ? 30.000 64.950 11.101 1.00 39.73 88 HIS A C 1
ATOM 2115 O O . HIS C 2 88 ? 31.038 65.015 10.451 1.00 40.27 88 HIS A O 1
ATOM 2122 N N . HIS C 2 89 ? 29.971 64.977 12.429 1.00 38.80 89 HIS A N 1
ATOM 2123 C CA . HIS C 2 89 ? 31.183 65.086 13.235 1.00 37.28 89 HIS A CA 1
ATOM 2124 C C . HIS C 2 89 ? 31.274 63.947 14.228 1.00 36.05 89 HIS A C 1
ATOM 2125 O O . HIS C 2 89 ? 30.257 63.386 14.640 1.00 36.24 89 HIS A O 1
ATOM 2132 N N . VAL C 2 90 ? 32.491 63.611 14.627 1.00 34.38 90 VAL A N 1
ATOM 2133 C CA . VAL C 2 90 ? 32.658 62.519 15.560 1.00 34.09 90 VAL A CA 1
ATOM 2134 C C . VAL C 2 90 ? 33.720 62.794 16.617 1.00 33.85 90 VAL A C 1
ATOM 2135 O O . VAL C 2 90 ? 34.660 63.546 16.383 1.00 34.70 90 VAL A O 1
ATOM 2139 N N . ALA C 2 91 ? 33.557 62.186 17.789 1.00 32.81 91 ALA A N 1
ATOM 2140 C CA . ALA C 2 91 ? 34.514 62.358 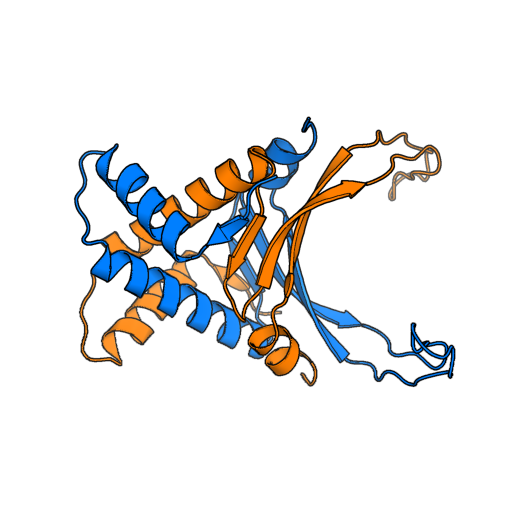18.871 1.00 31.82 91 ALA A CA 1
ATOM 2141 C C . ALA C 2 91 ? 35.657 61.407 18.596 1.00 31.67 91 ALA A C 1
ATOM 2142 O O . ALA C 2 91 ? 35.441 60.221 18.415 1.00 33.57 91 ALA A O 1
ATOM 2144 N N . TYR C 2 92 ? 36.876 61.914 18.574 1.00 31.29 92 TYR A N 1
ATOM 2145 C CA . TYR C 2 92 ? 38.020 61.064 18.267 1.00 32.23 92 TYR A CA 1
ATOM 2146 C C . TYR C 2 92 ? 39.126 61.113 19.309 1.00 32.45 92 TYR A C 1
ATOM 2147 O O . TYR C 2 92 ? 39.548 62.1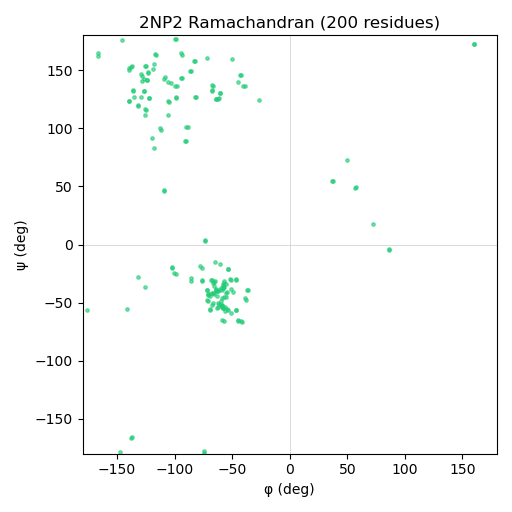80 19.720 1.00 33.07 92 TYR A O 1
ATOM 2156 N N . PHE C 2 93 ? 39.606 59.958 19.733 1.00 32.83 93 PHE A N 1
ATOM 2157 C CA . PHE C 2 93 ? 40.695 59.943 20.699 1.00 33.07 93 PHE A CA 1
ATOM 2158 C C . PHE C 2 93 ? 41.967 59.578 19.963 1.00 34.73 93 PHE A C 1
ATOM 2159 O O . PHE C 2 93 ? 42.056 58.512 19.349 1.00 33.80 93 PHE A O 1
ATOM 2167 N N . ARG C 2 94 ? 42.956 60.454 20.045 1.00 36.53 94 ARG A N 1
ATOM 2168 C CA . ARG C 2 94 ? 44.213 60.219 19.372 1.00 38.86 94 ARG A CA 1
ATOM 2169 C C . ARG C 2 94 ? 45.334 59.968 20.370 1.00 39.72 94 ARG A C 1
ATOM 2170 O O . ARG C 2 94 ? 45.904 60.912 20.912 1.00 40.86 94 ARG A O 1
ATOM 2178 N N . PRO C 2 95 ? 45.670 58.683 20.609 1.00 40.30 95 PRO A N 1
ATOM 2179 C CA . PRO C 2 95 ? 46.694 58.140 21.514 1.00 40.76 95 PRO A CA 1
ATOM 2180 C C . PRO C 2 95 ? 48.017 58.891 21.601 1.00 41.87 95 PRO A C 1
ATOM 2181 O O . PRO C 2 95 ? 48.585 59.287 20.585 1.00 42.92 95 PRO A O 1
ATOM 2185 N N . GLY C 2 96 ? 48.503 59.058 22.828 1.00 42.29 96 GLY A N 1
ATOM 2186 C CA . GLY C 2 96 ? 49.757 59.751 23.066 1.00 43.51 96 GLY A CA 1
ATOM 2187 C C . GLY C 2 96 ? 50.948 58.806 23.139 1.00 44.13 96 GLY A C 1
ATOM 2188 O O . GLY C 2 96 ? 50.780 57.601 23.339 1.00 43.85 96 GLY A O 1
ATOM 2189 N N . LYS C 2 97 ? 52.154 59.350 23.004 1.00 44.05 97 LYS A N 1
ATOM 2190 C CA . LYS C 2 97 ? 53.346 58.528 23.022 1.00 44.66 97 LYS A CA 1
ATOM 2191 C C . LYS C 2 97 ? 53.332 57.423 24.065 1.00 44.32 97 LYS A C 1
ATOM 2192 O O . LYS C 2 97 ? 53.302 56.247 23.716 1.00 43.97 97 LYS A O 1
ATOM 2198 N N . ASP C 2 98 ? 53.349 57.788 25.342 1.00 44.62 98 ASP A N 1
ATOM 2199 C CA . ASP C 2 98 ? 53.368 56.776 26.400 1.00 44.80 98 ASP A CA 1
ATOM 2200 C C . ASP C 2 98 ? 52.338 55.678 26.139 1.00 43.71 98 ASP A C 1
ATOM 2201 O O . ASP C 2 98 ? 52.678 54.491 26.059 1.00 42.56 98 ASP A O 1
ATOM 2206 N N . LEU C 2 99 ? 51.082 56.079 25.983 1.00 42.66 99 LEU A N 1
ATOM 2207 C CA . LEU C 2 99 ? 50.016 55.119 25.748 1.00 41.87 99 LEU A CA 1
ATOM 2208 C C . LEU C 2 99 ? 50.250 54.285 24.487 1.00 42.05 99 LEU A C 1
ATOM 2209 O O . LEU C 2 99 ? 50.206 53.057 24.525 1.00 43.24 99 LEU A O 1
ATOM 2214 N N . LYS C 2 100 ? 50.505 54.949 23.372 1.00 41.12 100 LYS A N 1
ATOM 2215 C CA . LYS C 2 100 ? 50.719 54.247 22.119 1.00 41.09 100 LYS A CA 1
ATOM 2216 C C . LYS C 2 100 ? 51.854 53.243 22.174 1.00 41.68 100 LYS A C 1
ATOM 2217 O O . LYS C 2 100 ? 51.793 52.210 21.519 1.00 40.90 100 LYS A O 1
ATOM 2223 N N . GLU C 2 101 ? 52.886 53.540 22.957 1.00 43.44 101 GLU A N 1
ATOM 2224 C CA . GLU C 2 101 ? 54.040 52.653 23.048 1.00 45.86 101 GLU A CA 1
ATOM 2225 C C . GLU C 2 101 ? 53.872 51.545 24.068 1.00 45.64 101 GLU A C 1
ATOM 2226 O O . GLU C 2 101 ? 54.450 50.467 23.925 1.00 45.73 101 GLU A O 1
ATOM 2232 N N . ARG C 2 102 ? 53.080 51.810 25.098 1.00 45.38 102 ARG A N 1
ATOM 2233 C CA . ARG C 2 102 ? 52.853 50.814 26.127 1.00 46.55 102 ARG A CA 1
ATOM 2234 C C . ARG C 2 102 ? 51.853 49.768 25.664 1.00 45.72 102 ARG A C 1
ATOM 2235 O O . ARG C 2 102 ? 51.787 48.675 26.207 1.00 46.33 102 ARG A O 1
ATOM 2243 N N . VAL C 2 103 ? 51.089 50.107 24.640 1.00 45.09 103 VAL A N 1
ATOM 2244 C CA . VAL C 2 103 ? 50.081 49.206 24.120 1.00 46.07 103 VAL A CA 1
ATOM 2245 C C . VAL C 2 103 ? 50.518 48.479 22.858 1.00 47.10 103 VAL A C 1
ATOM 2246 O O . VAL C 2 103 ? 50.020 47.392 22.562 1.00 48.31 103 VAL A O 1
ATOM 2250 N N . TRP C 2 104 ? 51.455 49.062 22.122 1.00 47.82 104 TRP A N 1
ATOM 2251 C CA . TRP C 2 104 ? 51.913 48.470 20.867 1.00 48.68 104 TRP A CA 1
ATOM 2252 C C . TRP C 2 104 ? 52.186 46.970 20.933 1.00 48.97 104 TRP A C 1
ATOM 2253 O O . TRP C 2 104 ? 51.491 46.183 20.286 1.00 48.89 104 TRP A O 1
ATOM 2264 N N . GLY C 2 105 ? 53.191 46.572 21.708 1.00 49.15 105 GLY A N 1
ATOM 2265 C CA . GLY C 2 105 ? 53.512 45.161 21.820 1.00 49.09 105 GLY A CA 1
ATOM 2266 C C . GLY C 2 105 ? 52.748 44.539 22.962 1.00 49.38 105 GLY A C 1
ATOM 2267 O O . GLY C 2 105 ? 53.235 44.504 24.095 1.00 50.00 105 GLY A O 1
ATOM 2268 N N . ILE C 2 106 ? 51.551 44.047 22.666 1.00 48.71 106 ILE A N 1
ATOM 2269 C CA . ILE C 2 106 ? 50.695 43.437 23.680 1.00 49.63 106 ILE A CA 1
ATOM 2270 C C . ILE C 2 106 ? 50.291 42.009 23.323 1.00 50.82 106 ILE A C 1
ATOM 2271 O O . ILE C 2 106 ? 50.007 41.703 22.161 1.00 51.27 106 ILE A O 1
ATOM 2276 N N . LYS C 2 107 ? 50.246 41.148 24.340 1.00 51.16 107 LYS A N 1
ATOM 2277 C CA . LYS C 2 107 ? 49.867 39.749 24.163 1.00 50.05 107 LYS A CA 1
ATOM 2278 C C . LYS C 2 107 ? 48.369 39.617 23.952 1.00 49.85 107 LYS A C 1
ATOM 2279 O O . LYS C 2 107 ? 48.013 39.031 22.908 1.00 50.98 107 LYS A O 1
ATOM 2280 N N . ARG D 2 6 ? 39.424 74.539 16.785 1.00 67.66 6 ARG B N 1
ATOM 2281 C CA . ARG D 2 6 ? 40.868 74.741 16.794 1.00 67.60 6 ARG B CA 1
ATOM 2282 C C . ARG D 2 6 ? 41.483 75.117 18.167 1.00 66.48 6 ARG B C 1
ATOM 2283 O O . ARG D 2 6 ? 42.662 74.842 18.402 1.00 67.48 6 ARG B O 1
ATOM 2291 N N . PRO D 2 7 ? 40.709 75.745 19.085 1.00 65.55 7 PRO B N 1
ATOM 2292 C CA . PRO D 2 7 ? 41.271 76.106 20.400 1.00 64.53 7 PRO B CA 1
ATOM 2293 C C . PRO D 2 7 ? 41.977 74.913 21.061 1.00 63.01 7 PRO B C 1
ATOM 2294 O O . PRO D 2 7 ? 41.706 73.764 20.697 1.00 63.76 7 PRO B O 1
ATOM 2298 N N . LYS D 2 8 ? 42.866 75.164 22.028 1.00 60.85 8 LYS B N 1
ATOM 2299 C CA . LYS D 2 8 ? 43.578 74.061 22.682 1.00 57.45 8 LYS B CA 1
ATOM 2300 C C . LYS D 2 8 ? 43.453 74.066 24.207 1.00 53.74 8 LYS B C 1
ATOM 2301 O O . LYS D 2 8 ? 43.987 74.940 24.882 1.00 53.02 8 LYS B O 1
ATOM 2307 N N . VAL D 2 9 ? 42.739 73.074 24.735 1.00 49.63 9 VAL B N 1
ATOM 2308 C CA . VAL D 2 9 ? 42.520 72.937 26.169 1.00 44.91 9 VAL B CA 1
ATOM 2309 C C . VAL D 2 9 ? 43.557 72.002 26.772 1.00 42.42 9 VAL B C 1
ATOM 2310 O O . VAL D 2 9 ? 43.954 71.021 26.148 1.00 41.54 9 VAL B O 1
ATOM 2314 N N . THR D 2 10 ? 43.992 72.309 27.988 1.00 39.93 10 THR B N 1
ATOM 2315 C CA . THR D 2 10 ? 45.006 71.497 28.651 1.00 39.23 10 THR B CA 1
ATOM 2316 C C . THR D 2 10 ? 44.501 70.833 29.915 1.00 38.00 10 THR B C 1
ATOM 2317 O O . THR D 2 10 ? 43.478 71.222 30.469 1.00 37.90 10 THR B O 1
ATOM 2321 N N . LYS D 2 11 ? 45.234 69.825 30.369 1.00 37.60 11 LYS B N 1
ATOM 2322 C CA . LYS D 2 11 ? 44.865 69.126 31.591 1.00 37.79 11 LYS B CA 1
ATOM 2323 C C . LYS D 2 11 ? 44.644 70.150 32.681 1.00 37.43 11 LYS B C 1
ATOM 2324 O O . LYS D 2 11 ? 43.836 69.961 33.579 1.00 36.93 11 LYS B O 1
ATOM 2330 N N . SER D 2 12 ? 45.368 71.253 32.586 1.00 37.91 12 SER B N 1
ATOM 2331 C CA . SER D 2 12 ? 45.247 72.290 33.584 1.00 38.14 12 SER B CA 1
ATOM 2332 C C . SER D 2 12 ? 43.910 73.002 33.459 1.00 37.83 12 SER B C 1
ATOM 2333 O O . SER D 2 12 ? 43.205 73.172 34.444 1.00 37.71 12 SER B O 1
ATOM 2336 N N . ASP D 2 13 ? 43.545 73.408 32.252 1.00 36.93 13 ASP B N 1
ATOM 2337 C CA . ASP D 2 13 ? 42.281 74.095 32.093 1.00 37.32 13 ASP B CA 1
ATOM 2338 C C . ASP D 2 13 ? 41.141 73.212 32.566 1.00 36.30 13 ASP B C 1
ATOM 2339 O O . ASP D 2 13 ? 40.263 73.659 33.293 1.00 35.54 13 ASP B O 1
ATOM 2344 N N . ILE D 2 14 ? 41.153 71.953 32.150 1.00 35.69 14 ILE B N 1
ATOM 2345 C CA . ILE D 2 14 ? 40.104 71.028 32.539 1.00 34.49 14 ILE B CA 1
ATOM 2346 C C . ILE D 2 14 ? 40.030 70.958 34.047 1.00 33.71 14 ILE B C 1
ATOM 2347 O O . ILE D 2 14 ? 38.945 71.000 34.619 1.00 33.52 14 ILE B O 1
ATOM 2352 N N . VAL D 2 15 ? 41.185 70.859 34.694 1.00 33.67 15 VAL B N 1
ATOM 2353 C CA . VAL D 2 15 ? 41.225 70.804 36.153 1.00 34.31 15 VAL B CA 1
ATOM 2354 C C . VAL D 2 15 ? 40.558 72.033 36.769 1.00 36.34 15 VAL B C 1
ATOM 2355 O O . VAL D 2 15 ? 39.908 71.942 37.812 1.00 36.85 15 VAL B O 1
ATOM 2359 N N . ASP D 2 16 ? 40.718 73.180 36.119 1.00 38.27 16 ASP B N 1
ATOM 2360 C CA . ASP D 2 16 ? 40.100 74.413 36.588 1.00 39.64 16 ASP B CA 1
ATOM 2361 C C . ASP D 2 16 ? 38.594 74.355 36.382 1.00 37.95 16 ASP B C 1
ATOM 2362 O O . ASP D 2 16 ? 37.828 74.746 37.254 1.00 38.55 16 ASP B O 1
ATOM 2367 N N . GLN D 2 17 ? 38.174 73.867 35.221 1.00 36.51 17 GLN B N 1
ATOM 2368 C CA . GLN D 2 17 ? 36.760 73.770 34.903 1.00 35.67 17 GLN B CA 1
ATOM 2369 C C . GLN D 2 17 ? 36.058 72.802 35.834 1.00 35.61 17 GLN B C 1
ATOM 2370 O O . GLN D 2 17 ? 34.916 73.033 36.224 1.00 35.24 17 GLN B O 1
ATOM 2376 N N . ILE D 2 18 ? 36.732 71.709 36.179 1.00 34.08 18 ILE B N 1
ATOM 2377 C CA . ILE D 2 18 ? 36.152 70.749 37.098 1.00 32.28 18 ILE B CA 1
ATOM 2378 C C . ILE D 2 18 ? 36.033 71.456 38.436 1.00 34.34 18 ILE B C 1
ATOM 2379 O O . ILE D 2 18 ? 35.124 71.198 39.207 1.00 34.63 18 ILE B O 1
ATOM 2384 N N . ALA D 2 19 ? 36.955 72.363 38.715 1.00 35.22 19 ALA B N 1
ATOM 2385 C CA . ALA D 2 19 ? 36.877 73.094 39.964 1.00 37.13 19 ALA B CA 1
ATOM 2386 C C . ALA D 2 19 ? 35.568 73.879 39.953 1.00 38.27 19 ALA B C 1
ATOM 2387 O O . ALA D 2 19 ? 34.782 73.799 40.898 1.00 38.22 19 ALA B O 1
ATOM 2389 N N . LEU D 2 20 ? 35.340 74.632 38.881 1.00 39.60 20 LEU B N 1
ATOM 2390 C CA . LEU D 2 20 ? 34.115 75.408 38.740 1.00 42.92 20 LEU B CA 1
ATOM 2391 C C . LEU D 2 20 ? 32.895 74.495 38.833 1.00 44.19 20 LEU B C 1
ATOM 2392 O O . LEU D 2 20 ? 32.098 74.585 39.772 1.00 45.25 20 LEU B O 1
ATOM 2397 N N . ASN D 2 21 ? 32.757 73.618 37.846 1.00 44.92 21 ASN B N 1
ATOM 2398 C CA . ASN D 2 21 ? 31.662 72.659 37.808 1.00 45.29 21 ASN B CA 1
ATOM 2399 C C . ASN D 2 21 ? 31.355 72.145 39.209 1.00 44.80 21 ASN B C 1
ATOM 2400 O O . ASN D 2 21 ? 30.206 72.117 39.629 1.00 45.22 21 ASN B O 1
ATOM 2405 N N . ILE D 2 22 ? 32.385 71.750 39.943 1.00 45.26 22 ILE B N 1
ATOM 2406 C CA . ILE D 2 22 ? 32.171 71.236 41.287 1.00 46.75 22 ILE B CA 1
ATOM 2407 C C . ILE D 2 22 ? 31.584 72.270 42.249 1.00 48.12 22 ILE B C 1
ATOM 2408 O O . ILE D 2 22 ? 30.710 71.952 43.054 1.00 47.97 22 ILE B O 1
ATOM 2413 N N . LYS D 2 23 ? 32.039 73.507 42.177 1.00 49.83 23 LYS B N 1
ATOM 2414 C CA . LYS D 2 23 ? 31.490 74.481 43.087 1.00 53.58 23 LYS B CA 1
ATOM 2415 C C . LYS D 2 23 ? 30.091 74.931 42.671 1.00 54.76 23 LYS B C 1
ATOM 2416 O O . LYS D 2 23 ? 29.261 75.253 43.524 1.00 54.88 23 LYS B O 1
ATOM 2422 N N . ASN D 2 24 ? 29.811 74.931 41.373 1.00 56.03 24 ASN B N 1
ATOM 2423 C CA . ASN D 2 24 ? 28.491 75.341 40.912 1.00 58.57 24 ASN B CA 1
ATOM 2424 C C . ASN D 2 24 ? 27.441 74.526 41.628 1.00 59.99 24 ASN B C 1
ATOM 2425 O O . ASN D 2 24 ? 26.278 74.919 41.706 1.00 60.84 24 ASN B O 1
ATOM 2430 N N . ASN D 2 25 ? 27.855 73.377 42.143 1.00 60.31 25 ASN B N 1
ATOM 2431 C CA . ASN D 2 25 ? 26.937 72.518 42.854 1.00 61.35 25 ASN B CA 1
ATOM 2432 C C . ASN D 2 25 ? 27.251 72.529 44.345 1.00 62.38 25 ASN B C 1
ATOM 2433 O O . ASN D 2 25 ? 27.315 71.478 44.986 1.00 61.87 25 ASN B O 1
ATOM 2438 N N . ASN D 2 26 ? 27.447 73.730 44.886 1.00 62.98 26 ASN B N 1
ATOM 2439 C CA . ASN D 2 26 ? 27.736 73.915 46.307 1.00 63.90 26 ASN B CA 1
ATOM 2440 C C . ASN D 2 26 ? 28.618 72.843 46.926 1.00 63.30 26 ASN B C 1
ATOM 2441 O O . ASN D 2 26 ? 28.251 72.219 47.925 1.00 64.38 26 ASN B O 1
ATOM 2446 N N . LEU D 2 27 ? 29.781 72.633 46.335 1.00 61.92 27 LEU B N 1
ATOM 2447 C CA . LEU D 2 27 ? 30.714 71.648 46.845 1.00 60.50 27 LEU B CA 1
ATOM 2448 C C . LEU D 2 27 ? 32.069 72.300 46.765 1.00 60.10 27 LEU B C 1
ATOM 2449 O O . LEU D 2 27 ? 32.282 73.183 45.933 1.00 61.32 27 LEU B O 1
ATOM 2454 N N . LYS D 2 28 ? 32.990 71.893 47.625 1.00 58.58 28 LYS B N 1
ATOM 2455 C CA . LYS D 2 28 ? 34.310 72.497 47.578 1.00 57.91 28 LYS B CA 1
ATOM 2456 C C . LYS D 2 28 ? 35.415 71.457 47.589 1.00 55.54 28 LYS B C 1
ATOM 2457 O O . LYS D 2 28 ? 35.524 70.655 48.518 1.00 55.48 28 LYS B O 1
ATOM 2463 N N . LEU D 2 29 ? 36.228 71.463 46.541 1.00 51.80 29 LEU B N 1
ATOM 2464 C CA . LEU D 2 29 ? 37.335 70.532 46.465 1.00 48.54 29 LEU B CA 1
ATOM 2465 C C . LEU D 2 29 ? 38.544 71.302 45.975 1.00 47.27 29 LEU B C 1
ATOM 2466 O O . LEU D 2 29 ? 38.449 72.073 45.021 1.00 46.79 29 LEU B O 1
ATOM 2471 N N . GLU D 2 30 ? 39.671 71.106 46.652 1.00 46.25 30 GLU B N 1
ATOM 2472 C CA . GLU D 2 30 ? 40.906 71.792 46.308 1.00 46.29 30 GLU B CA 1
ATOM 2473 C C . GLU D 2 30 ? 41.473 71.350 44.976 1.00 44.80 30 GLU B C 1
ATOM 2474 O O . GLU D 2 30 ? 41.582 70.158 44.710 1.00 45.71 30 GLU B O 1
ATOM 2480 N N . LYS D 2 31 ? 41.840 72.320 44.142 1.00 42.67 31 LYS B N 1
ATOM 2481 C CA . LYS D 2 31 ? 42.391 72.030 42.827 1.00 40.43 31 LYS B CA 1
ATOM 2482 C C . LYS D 2 31 ? 43.448 70.960 42.975 1.00 40.44 31 LYS B C 1
ATOM 2483 O O . LYS D 2 31 ? 43.687 70.157 42.0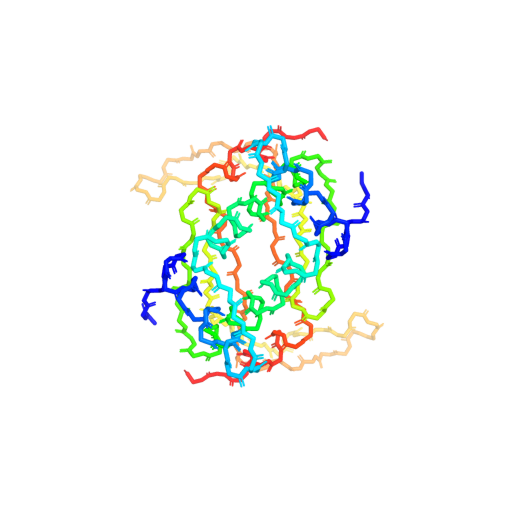75 1.00 39.90 31 LYS B O 1
ATOM 2489 N N . LYS D 2 32 ? 44.067 70.959 44.141 1.00 41.51 32 LYS B N 1
ATOM 2490 C CA . LYS D 2 32 ? 45.106 70.003 44.486 1.00 43.92 32 LYS B CA 1
ATOM 2491 C C . LYS D 2 32 ? 44.614 68.567 44.303 1.00 43.48 32 LYS B C 1
ATOM 2492 O O . LYS D 2 32 ? 45.215 67.778 43.572 1.00 44.49 32 LYS B O 1
ATOM 2498 N N . TYR D 2 33 ? 43.508 68.248 44.964 1.00 42.49 33 TYR B N 1
ATOM 2499 C CA . TYR D 2 33 ? 42.916 66.918 44.910 1.00 41.96 33 TYR B CA 1
ATOM 2500 C C . TYR D 2 33 ? 42.350 66.607 43.534 1.00 38.76 33 TYR B C 1
ATOM 2501 O O . TYR D 2 33 ? 42.322 65.451 43.115 1.00 37.79 33 TYR B O 1
ATOM 2510 N N . ILE D 2 34 ? 41.889 67.633 42.832 1.00 35.46 34 ILE B N 1
ATOM 2511 C CA . ILE D 2 34 ? 41.349 67.424 41.503 1.00 33.30 34 ILE B CA 1
ATOM 2512 C C . ILE D 2 34 ? 42.480 66.990 40.581 1.00 33.29 34 ILE B C 1
ATOM 2513 O O . ILE D 2 34 ? 42.359 65.983 39.870 1.00 32.37 34 ILE B O 1
ATOM 2518 N N . ARG D 2 35 ? 43.581 67.746 40.604 1.00 32.17 35 ARG B N 1
ATOM 2519 C CA . ARG D 2 35 ? 44.741 67.420 39.776 1.00 32.39 35 ARG B CA 1
ATOM 2520 C C . ARG D 2 35 ? 45.159 66.004 40.073 1.00 30.91 35 ARG B C 1
ATOM 2521 O O . ARG D 2 35 ? 45.487 65.237 39.166 1.00 30.39 35 ARG B O 1
ATOM 2529 N N . LEU D 2 36 ? 45.125 65.673 41.361 1.00 30.26 36 LEU B N 1
ATOM 2530 C CA . LEU D 2 36 ? 45.500 64.356 41.864 1.00 29.61 36 LEU B CA 1
ATOM 2531 C C . LEU D 2 36 ? 44.670 63.222 41.271 1.00 29.33 36 LEU B C 1
ATOM 2532 O O . LEU D 2 36 ? 45.215 62.247 40.741 1.00 26.96 36 LEU B O 1
ATOM 2537 N N . VAL D 2 37 ? 43.352 63.347 41.383 1.00 28.86 37 VAL B N 1
ATOM 2538 C CA . VAL D 2 37 ? 42.457 62.333 40.860 1.00 29.84 37 VAL B CA 1
ATOM 2539 C C . VAL D 2 37 ? 42.732 62.186 39.375 1.00 30.96 37 VAL B C 1
ATOM 2540 O O . VAL D 2 37 ? 43.006 61.094 38.896 1.00 32.91 37 VAL B O 1
ATOM 2544 N N . ILE D 2 38 ? 42.676 63.286 38.642 1.00 31.07 38 ILE B N 1
ATOM 2545 C CA . ILE D 2 38 ? 42.930 63.228 37.215 1.00 31.04 38 ILE B CA 1
ATOM 2546 C C . ILE D 2 38 ? 44.212 62.476 36.830 1.00 31.94 38 ILE B C 1
ATOM 2547 O O . ILE D 2 38 ? 44.227 61.724 35.853 1.00 32.71 38 ILE B O 1
ATOM 2552 N N . ASP D 2 39 ? 45.289 62.670 37.581 1.00 31.32 39 ASP B N 1
ATOM 2553 C CA . ASP D 2 39 ? 46.527 61.979 37.265 1.00 31.97 39 ASP B CA 1
ATOM 2554 C C . ASP D 2 39 ? 46.431 60.500 37.539 1.00 30.94 39 ASP B C 1
ATOM 2555 O O . ASP D 2 39 ? 46.910 59.692 36.751 1.00 30.19 39 ASP B O 1
ATOM 2560 N N . ALA D 2 40 ? 45.820 60.147 38.663 1.00 30.05 40 ALA B N 1
ATOM 2561 C CA . ALA D 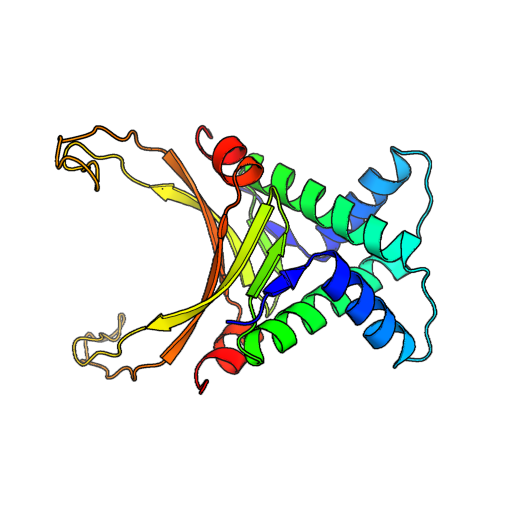2 40 ? 45.645 58.750 39.016 1.00 29.43 40 ALA B CA 1
ATOM 2562 C C . ALA D 2 40 ? 44.697 58.137 38.000 1.00 29.97 40 ALA B C 1
ATOM 2563 O O . ALA D 2 40 ? 44.816 56.966 37.646 1.00 29.40 40 ALA B O 1
ATOM 2565 N N . PHE D 2 41 ? 43.758 58.954 37.532 1.00 30.97 41 PHE B N 1
ATOM 2566 C CA . PHE D 2 41 ? 42.776 58.528 36.548 1.00 32.50 41 PHE B CA 1
ATOM 2567 C C . PHE D 2 41 ? 43.477 58.040 35.296 1.00 33.78 41 PHE B C 1
ATOM 2568 O O . PHE D 2 41 ? 43.240 56.920 34.843 1.00 35.36 41 PHE B O 1
ATOM 2576 N N . PHE D 2 42 ? 44.339 58.885 34.739 1.00 32.80 42 PHE B N 1
ATOM 2577 C CA . PHE D 2 42 ? 45.068 58.526 33.539 1.00 32.35 42 PHE B CA 1
ATOM 2578 C C . PHE D 2 42 ? 45.984 57.353 33.787 1.00 32.27 42 PHE B C 1
ATOM 2579 O O . PHE D 2 42 ? 46.048 56.430 32.981 1.00 31.35 42 PHE B O 1
ATOM 2587 N N . GLU D 2 43 ? 46.695 57.393 34.907 1.00 33.06 43 GLU B N 1
ATOM 2588 C CA . GLU D 2 43 ? 47.605 56.315 35.257 1.00 34.50 43 GLU B CA 1
ATOM 2589 C C . GLU D 2 43 ? 46.857 55.001 35.160 1.00 33.65 43 GLU B C 1
ATOM 2590 O O . GLU D 2 43 ? 47.238 54.112 34.394 1.00 32.62 43 GLU B O 1
ATOM 2596 N N . GLU D 2 44 ? 45.779 54.915 35.943 1.00 33.21 44 GLU B N 1
ATOM 2597 C CA . GLU D 2 44 ? 44.908 53.742 36.035 1.00 33.12 44 GLU B CA 1
ATOM 2598 C C . GLU D 2 44 ? 44.291 53.305 34.730 1.00 32.41 44 GLU B C 1
ATOM 2599 O O . GLU D 2 44 ? 44.081 52.118 34.500 1.00 32.07 44 GLU B O 1
ATOM 2605 N N . LEU D 2 45 ? 43.984 54.261 33.871 1.00 31.99 45 LEU B N 1
ATOM 2606 C CA . LEU D 2 45 ? 43.397 53.926 32.586 1.00 30.61 45 LEU B CA 1
ATOM 2607 C C . LEU D 2 45 ? 44.443 53.285 31.667 1.00 30.18 45 LEU B C 1
ATOM 2608 O O . LEU D 2 45 ? 44.153 52.331 30.934 1.00 28.56 45 LEU B O 1
ATOM 2613 N N . LYS D 2 46 ? 45.667 53.805 31.731 1.00 31.08 46 LYS B N 1
ATOM 2614 C CA . LYS D 2 46 ? 46.765 53.291 30.923 1.00 31.37 46 LYS B CA 1
ATOM 2615 C C . LYS D 2 46 ? 47.075 51.844 31.283 1.00 31.24 46 LYS B C 1
ATOM 2616 O O . LYS D 2 46 ? 47.068 50.965 30.418 1.00 30.27 46 LYS B O 1
ATOM 2622 N N . SER D 2 47 ? 47.330 51.594 32.563 1.00 31.69 47 SER B N 1
ATOM 2623 C CA . SER D 2 47 ? 47.635 50.240 33.007 1.00 32.22 47 SER B CA 1
ATOM 2624 C C . SER D 2 47 ? 46.466 49.331 32.659 1.00 32.05 47 SER B C 1
ATOM 2625 O O . SER D 2 47 ? 46.654 48.186 32.254 1.00 31.59 47 SER B O 1
ATOM 2628 N N . ASN D 2 48 ? 45.253 49.841 32.814 1.00 32.02 48 ASN B N 1
ATOM 2629 C CA . ASN D 2 48 ? 44.102 49.040 32.480 1.00 32.42 48 ASN B CA 1
ATOM 2630 C C . ASN D 2 48 ? 44.134 48.688 31.012 1.00 32.66 48 ASN B C 1
ATOM 2631 O O . ASN D 2 48 ? 43.794 47.574 30.629 1.00 31.63 48 ASN B O 1
ATOM 2636 N N . LEU D 2 49 ? 44.539 49.638 30.179 1.00 32.98 49 LEU B N 1
ATOM 2637 C CA . LEU D 2 49 ? 44.609 49.354 28.759 1.00 33.77 49 LEU B CA 1
ATOM 2638 C C . LEU D 2 49 ? 45.704 48.342 28.457 1.00 35.25 49 LEU B C 1
ATOM 2639 O O . LEU D 2 49 ? 45.506 47.428 27.661 1.00 35.16 49 LEU B O 1
ATOM 2644 N N . CYS D 2 50 ? 46.855 48.492 29.102 1.00 36.62 50 CYS B N 1
ATOM 2645 C CA . CYS D 2 50 ? 47.960 47.564 28.888 1.00 39.48 50 CYS B CA 1
ATOM 2646 C C . CYS D 2 50 ? 47.566 46.126 29.202 1.00 39.97 50 CYS B C 1
ATOM 2647 O O . CYS D 2 50 ? 48.003 45.188 28.533 1.00 40.34 50 CYS B O 1
ATOM 2650 N N . SER D 2 51 ? 46.751 45.961 30.239 1.00 40.69 51 SER B N 1
ATOM 2651 C CA . SER D 2 51 ? 46.278 44.642 30.649 1.00 40.77 51 SER B CA 1
ATOM 2652 C C . SER D 2 51 ? 45.241 44.153 29.643 1.00 41.07 51 SER B C 1
ATOM 2653 O O . SER D 2 51 ? 44.643 43.079 29.799 1.00 41.67 51 SER B O 1
ATOM 2656 N N . ASN D 2 52 ? 45.046 44.956 28.602 1.00 40.50 52 ASN B N 1
ATOM 2657 C CA . ASN D 2 52 ? 44.090 44.647 27.559 1.00 39.60 52 ASN B CA 1
ATOM 2658 C C . ASN D 2 52 ? 42.701 44.455 28.161 1.00 39.06 52 ASN B C 1
ATOM 2659 O O . ASN D 2 52 ? 42.021 43.471 27.886 1.00 38.91 52 ASN B O 1
ATOM 2664 N N . ASN D 2 53 ? 42.302 45.405 29.004 1.00 38.58 53 ASN B N 1
ATOM 2665 C CA . ASN D 2 53 ? 40.990 45.378 29.630 1.00 38.49 53 ASN B CA 1
ATOM 2666 C C . ASN D 2 53 ? 40.111 46.303 28.815 1.00 37.21 53 ASN B C 1
ATOM 2667 O O . ASN D 2 53 ? 40.572 46.938 27.871 1.00 37.56 53 ASN B O 1
ATOM 2672 N N . VAL D 2 54 ? 38.841 46.377 29.179 1.00 34.61 54 VAL B N 1
ATOM 2673 C CA . VAL D 2 54 ? 37.929 47.247 28.483 1.00 32.88 54 VAL B CA 1
ATOM 2674 C C . VAL D 2 54 ? 37.303 48.131 29.528 1.00 34.42 54 VAL B C 1
ATOM 2675 O O . VAL D 2 54 ? 36.618 47.649 30.431 1.00 34.73 54 VAL B O 1
ATOM 2679 N N . ILE D 2 55 ? 37.563 49.426 29.420 1.00 34.10 55 ILE B N 1
ATOM 2680 C CA . ILE D 2 55 ? 37.009 50.374 30.357 1.00 33.87 55 ILE B CA 1
ATOM 2681 C C . ILE D 2 55 ? 35.796 50.994 29.688 1.00 35.20 55 ILE B C 1
ATOM 2682 O O . ILE D 2 55 ? 35.888 51.484 28.571 1.00 35.67 55 ILE B O 1
ATOM 2687 N N . GLU D 2 56 ? 34.656 50.953 30.369 1.00 36.78 56 GLU B N 1
ATOM 2688 C CA . GLU D 2 56 ? 33.424 51.506 29.838 1.00 37.51 56 GLU B CA 1
ATOM 2689 C C . GLU D 2 56 ? 32.839 52.577 30.748 1.00 37.84 56 GLU B C 1
ATOM 2690 O O . GLU D 2 56 ? 32.631 52.365 31.940 1.00 37.57 56 GLU B O 1
ATOM 2696 N N . PHE D 2 57 ? 32.586 53.744 30.176 1.00 37.79 57 PHE B N 1
ATOM 2697 C CA . PHE D 2 57 ? 32.013 54.832 30.935 1.00 36.75 57 PHE B CA 1
ATOM 2698 C C . PHE D 2 57 ? 30.680 55.128 30.295 1.00 36.85 57 PHE B C 1
ATOM 2699 O O . PHE D 2 57 ? 30.564 56.005 29.442 1.00 36.74 57 PHE B O 1
ATOM 2707 N N . ARG D 2 58 ? 29.695 54.336 30.706 1.00 38.00 58 ARG B N 1
ATOM 2708 C CA . ARG D 2 58 ? 28.338 54.438 30.222 1.00 39.42 58 ARG B CA 1
ATOM 2709 C C . ARG D 2 58 ? 28.053 55.849 29.758 1.00 40.45 58 ARG B C 1
ATOM 2710 O O . ARG D 2 58 ? 28.222 56.824 30.512 1.00 40.20 58 ARG B O 1
ATOM 2718 N N . SER D 2 59 ? 27.627 55.925 28.499 1.00 40.76 59 SER B N 1
ATOM 2719 C CA . SER D 2 59 ? 27.305 57.164 27.804 1.00 39.48 59 SER B CA 1
ATOM 2720 C C . SER D 2 59 ? 28.378 58.244 27.912 1.00 39.53 59 SER B C 1
ATOM 2721 O O . SER D 2 59 ? 28.236 59.237 28.637 1.00 41.61 59 SER B O 1
ATOM 2724 N N . PHE D 2 60 ? 29.464 58.005 27.191 1.00 37.01 60 PHE B N 1
ATOM 2725 C CA . PHE D 2 60 ? 30.606 58.896 27.072 1.00 34.90 60 PHE B CA 1
ATOM 2726 C C . PHE D 2 60 ? 31.473 58.181 26.069 1.00 34.77 60 PHE B C 1
ATOM 2727 O O . PHE D 2 60 ? 31.817 58.720 25.018 1.00 35.82 60 PHE B O 1
ATOM 2735 N N . GLY D 2 61 ? 31.807 56.941 26.398 1.00 33.97 61 GLY B N 1
ATOM 2736 C CA . GLY D 2 61 ? 32.619 56.162 25.499 1.00 33.09 61 GLY B CA 1
ATOM 2737 C C . GLY D 2 61 ? 33.307 55.003 26.171 1.00 32.78 61 GLY B C 1
ATOM 2738 O O . GLY D 2 61 ? 33.268 54.849 27.393 1.00 29.51 61 GLY B O 1
ATOM 2739 N N . THR D 2 62 ? 33.940 54.184 25.342 1.00 33.42 62 THR B N 1
ATOM 2740 C CA . THR D 2 62 ? 34.657 53.019 25.811 1.00 34.58 62 THR B CA 1
ATOM 2741 C C . THR D 2 62 ? 36.062 53.002 25.270 1.00 35.10 62 THR B C 1
ATOM 2742 O O . THR D 2 62 ? 36.312 53.356 24.121 1.00 37.85 62 THR B O 1
ATOM 2746 N N . PHE D 2 63 ? 36.983 52.588 26.120 1.00 34.50 63 PHE B N 1
ATOM 2747 C CA . PHE D 2 63 ? 38.370 52.481 25.743 1.00 34.90 63 PHE B CA 1
ATOM 2748 C C . PHE D 2 63 ? 38.646 50.986 25.657 1.00 37.32 63 PHE B C 1
ATOM 2749 O O . PHE D 2 63 ? 38.105 50.198 26.434 1.00 38.76 63 PHE B O 1
ATOM 2757 N N . GLU D 2 64 ? 39.481 50.592 24.708 1.00 38.73 64 GLU B N 1
ATOM 2758 C CA . GLU D 2 64 ? 39.805 49.189 24.528 1.00 39.28 64 GLU B CA 1
ATOM 2759 C C . GLU D 2 64 ? 41.003 49.094 23.611 1.00 39.30 64 GLU B C 1
ATOM 2760 O O . GLU D 2 64 ? 41.364 50.056 22.943 1.00 40.45 64 GLU B O 1
ATOM 2766 N N . VAL D 2 65 ? 41.630 47.934 23.578 1.00 38.74 65 VAL B N 1
ATOM 2767 C CA . VAL D 2 65 ? 42.766 47.749 22.695 1.00 38.09 65 VAL B CA 1
ATOM 2768 C C . VAL D 2 65 ? 42.277 47.009 21.454 1.00 38.18 65 VAL B C 1
ATOM 2769 O O . VAL D 2 65 ? 41.489 46.064 21.546 1.00 37.83 65 VAL B O 1
ATOM 2773 N N . ARG D 2 66 ? 42.729 47.457 20.291 1.00 38.00 66 ARG B N 1
ATOM 2774 C CA . ARG D 2 66 ? 42.349 46.817 19.047 1.00 37.98 66 ARG B CA 1
ATOM 2775 C C . ARG D 2 66 ? 43.591 46.367 18.282 1.00 38.44 66 ARG B C 1
ATOM 2776 O O . ARG D 2 66 ? 44.648 46.983 18.373 1.00 37.15 66 ARG B O 1
ATOM 2784 N N . LYS D 2 67 ? 43.455 45.272 17.546 1.00 40.13 67 LYS B N 1
ATOM 2785 C CA . LYS D 2 67 ? 44.555 44.750 16.761 1.00 41.99 67 LYS B CA 1
ATOM 2786 C C . LYS D 2 67 ? 44.536 45.448 15.418 1.00 42.11 67 LYS B C 1
ATOM 2787 O O . LYS D 2 67 ? 43.483 45.843 14.916 1.00 41.24 67 LYS B O 1
ATOM 2793 N N . ARG D 2 68 ? 45.714 45.601 14.841 1.00 42.18 68 ARG B N 1
ATOM 2794 C CA . ARG D 2 68 ? 45.854 46.256 13.559 1.00 43.68 68 ARG B CA 1
ATOM 2795 C C . ARG D 2 68 ? 46.890 45.487 12.731 1.00 46.70 68 ARG B C 1
ATOM 2796 O O . ARG D 2 68 ? 48.028 45.294 13.175 1.00 47.63 68 ARG B O 1
ATOM 2804 N N . LYS D 2 69 ? 46.492 45.041 11.539 1.00 48.69 69 LYS B N 1
ATOM 2805 C CA . LYS D 2 69 ? 47.394 44.296 10.662 1.00 50.72 69 LYS B CA 1
ATOM 2806 C C . LYS D 2 69 ? 48.538 45.153 10.120 1.00 52.01 69 LYS B C 1
ATOM 2807 O O . LYS D 2 69 ? 48.336 46.301 9.714 1.00 52.26 69 LYS B O 1
ATOM 2813 N N . GLY D 2 70 ? 49.739 44.580 10.112 1.00 52.51 70 GLY B N 1
ATOM 2814 C CA . GLY D 2 70 ? 50.89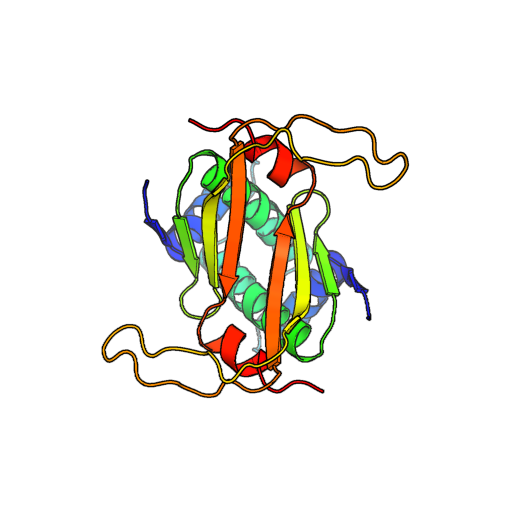2 45.291 9.600 1.00 53.23 70 GLY B CA 1
ATOM 2815 C C . GLY D 2 70 ? 50.869 45.355 8.084 1.00 54.19 70 GLY B C 1
ATOM 2816 O O . GLY D 2 70 ? 49.948 44.847 7.447 1.00 54.08 70 GLY B O 1
ATOM 2817 N N . ARG D 2 71 ? 51.886 45.977 7.498 1.00 55.51 71 ARG B N 1
ATOM 2818 C CA . ARG D 2 71 ? 51.960 46.107 6.046 1.00 56.71 71 ARG B CA 1
ATOM 2819 C C . ARG D 2 71 ? 53.380 46.050 5.509 1.00 57.50 71 ARG B C 1
ATOM 2820 O O . ARG D 2 71 ? 54.350 45.965 6.261 1.00 56.97 71 ARG B O 1
ATOM 2828 N N . LEU D 2 72 ? 53.454 46.074 4.182 1.00 58.25 72 LEU B N 1
ATOM 2829 C CA . LEU D 2 72 ? 54.693 46.090 3.419 1.00 58.44 72 LEU B CA 1
ATOM 2830 C C . LEU D 2 72 ? 54.464 47.319 2.540 1.00 58.34 72 LEU B C 1
ATOM 2831 O O . LEU D 2 72 ? 55.382 48.079 2.258 1.00 58.19 72 LEU B O 1
ATOM 2836 N N . ASN D 2 73 ? 53.206 47.499 2.131 1.00 58.15 73 ASN B N 1
ATOM 2837 C CA . ASN D 2 73 ? 52.793 48.628 1.306 1.00 58.23 73 ASN B CA 1
ATOM 2838 C C . ASN D 2 73 ? 53.050 49.945 2.022 1.00 57.42 73 ASN B C 1
ATOM 2839 O O . ASN D 2 73 ? 53.022 50.995 1.393 1.00 58.37 73 ASN B O 1
ATOM 2844 N N . ALA D 2 74 ? 53.266 49.897 3.334 1.00 55.78 74 ALA B N 1
ATOM 2845 C CA . ALA D 2 74 ? 53.495 51.113 4.110 1.00 54.35 74 ALA B CA 1
ATOM 2846 C C . ALA D 2 74 ? 54.426 52.068 3.382 1.00 53.78 74 ALA B C 1
ATOM 2847 O O . ALA D 2 74 ? 55.351 51.643 2.698 1.00 52.96 74 ALA B O 1
ATOM 2849 N N . ARG D 2 75 ? 54.190 53.363 3.553 1.00 53.51 75 ARG B N 1
ATOM 2850 C CA . ARG D 2 75 ? 54.977 54.380 2.872 1.00 52.31 75 ARG B CA 1
ATOM 2851 C C . ARG D 2 75 ? 55.527 55.471 3.778 1.00 51.33 75 ARG B C 1
ATOM 2852 O O . ARG D 2 75 ? 54.905 55.841 4.754 1.00 50.30 75 ARG B O 1
ATOM 2860 N N . ASN D 2 76 ? 56.703 55.980 3.437 1.00 51.17 76 ASN B N 1
ATOM 2861 C CA . ASN D 2 76 ? 57.331 57.060 4.183 1.00 51.48 76 ASN B CA 1
ATOM 2862 C C . ASN D 2 76 ? 56.809 58.308 3.494 1.00 52.15 76 ASN B C 1
ATOM 2863 O O . ASN D 2 76 ? 57.317 58.674 2.442 1.00 52.13 76 ASN B O 1
ATOM 2868 N N . PRO D 2 77 ? 55.805 58.990 4.082 1.00 53.04 77 PRO B N 1
ATOM 2869 C CA . PRO D 2 77 ? 55.201 60.207 3.511 1.00 53.42 77 PRO B CA 1
ATOM 2870 C C . PRO D 2 77 ? 56.191 61.132 2.802 1.00 53.77 77 PRO B C 1
ATOM 2871 O O . PRO D 2 77 ? 55.888 61.714 1.750 1.00 53.13 77 PRO B O 1
ATOM 2875 N N . GLN D 2 78 ? 57.376 61.247 3.398 1.00 54.09 78 GLN B N 1
ATOM 2876 C CA . GLN D 2 78 ? 58.451 62.094 2.892 1.00 55.05 78 GLN B CA 1
ATOM 2877 C C . GLN D 2 78 ? 59.110 61.630 1.585 1.00 55.01 78 GLN B C 1
ATOM 2878 O O . GLN D 2 78 ? 59.147 62.375 0.596 1.00 55.08 78 GLN B O 1
ATOM 2884 N N . THR D 2 79 ? 59.615 60.398 1.596 1.00 54.55 79 THR B N 1
ATOM 2885 C CA . THR D 2 79 ? 60.344 59.827 0.467 1.00 54.58 79 THR B CA 1
ATOM 2886 C C . THR D 2 79 ? 59.646 58.836 -0.453 1.00 54.77 79 THR B C 1
ATOM 2887 O O . THR D 2 79 ? 60.106 58.600 -1.565 1.00 54.13 79 THR B O 1
ATOM 2891 N N . GLY D 2 80 ? 58.559 58.236 0.014 1.00 55.82 80 GLY B N 1
ATOM 2892 C CA . GLY D 2 80 ? 57.847 57.269 -0.804 1.00 56.11 80 GLY B CA 1
ATOM 2893 C C . GLY D 2 80 ? 58.436 55.879 -0.667 1.00 56.21 80 GLY B C 1
ATOM 2894 O O . GLY D 2 80 ? 57.912 54.925 -1.234 1.00 55.78 80 GLY B O 1
ATOM 2895 N N . GLU D 2 81 ? 59.528 55.767 0.087 1.00 57.13 81 GLU B N 1
ATOM 2896 C CA . GLU D 2 81 ? 60.195 54.487 0.301 1.00 58.61 81 GLU B CA 1
ATOM 2897 C C . GLU D 2 81 ? 59.263 53.524 1.003 1.00 58.45 81 GLU B C 1
ATOM 2898 O O . GLU D 2 81 ? 58.742 53.834 2.066 1.00 58.52 81 GLU B O 1
ATOM 2904 N N . TYR D 2 82 ? 59.057 52.350 0.422 1.00 59.27 82 TYR B N 1
ATOM 2905 C CA . TYR D 2 82 ? 58.183 51.366 1.044 1.00 59.64 82 TYR B CA 1
ATOM 2906 C C . TYR D 2 82 ? 58.721 50.980 2.422 1.00 58.36 82 TYR B C 1
ATOM 2907 O O . TYR D 2 82 ? 59.903 50.677 2.578 1.00 57.36 82 TYR B O 1
ATOM 2916 N N . VAL D 2 83 ? 57.844 51.026 3.422 1.00 57.60 83 VAL B N 1
ATOM 2917 C CA . VAL D 2 83 ? 58.203 50.679 4.796 1.00 57.58 83 VAL B CA 1
ATOM 2918 C C . VAL D 2 83 ? 57.402 49.474 5.312 1.00 57.22 83 VAL B C 1
ATOM 2919 O O . VAL D 2 83 ? 56.314 49.175 4.822 1.00 56.37 83 VAL B O 1
ATOM 2923 N N . LYS D 2 84 ? 57.963 48.777 6.294 1.00 57.35 84 LYS B N 1
ATOM 2924 C CA . LYS D 2 84 ? 57.318 47.605 6.872 1.00 57.55 84 LYS B CA 1
ATOM 2925 C C . LYS D 2 84 ? 56.749 47.919 8.265 1.00 55.79 84 LYS B C 1
ATOM 2926 O O . LYS D 2 84 ? 57.364 48.642 9.066 1.00 55.41 84 LYS B O 1
ATOM 2932 N N . VAL D 2 85 ? 55.559 47.376 8.526 1.00 53.07 85 VAL B N 1
ATOM 2933 C CA . VAL D 2 85 ? 54.861 47.550 9.796 1.00 50.07 85 VAL B CA 1
ATOM 2934 C C . VAL D 2 85 ? 54.309 46.198 10.266 1.00 48.86 85 VAL B C 1
ATOM 2935 O O . VAL D 2 85 ? 53.606 45.505 9.527 1.00 47.46 85 VAL B O 1
ATOM 2939 N N . LEU D 2 86 ? 54.638 45.828 11.496 1.00 48.32 86 LEU B N 1
ATOM 2940 C CA . LEU D 2 86 ? 54.190 44.561 12.051 1.00 49.17 86 LEU B CA 1
ATOM 2941 C C . LEU D 2 86 ? 52.785 44.628 12.632 1.00 49.42 86 LEU B C 1
ATOM 2942 O O . LEU D 2 86 ? 52.297 45.704 12.985 1.00 50.57 86 LEU B O 1
ATOM 2947 N N . ASP D 2 87 ? 52.135 43.473 12.741 1.00 48.46 87 ASP B N 1
ATOM 2948 C CA . ASP D 2 87 ? 50.803 43.419 13.327 1.00 48.06 87 ASP B CA 1
ATOM 2949 C C . ASP D 2 87 ? 50.976 43.859 14.792 1.00 47.21 87 ASP B C 1
ATOM 2950 O O . ASP D 2 87 ? 51.797 43.300 15.530 1.00 47.72 87 ASP B O 1
ATOM 2955 N N . HIS D 2 88 ? 50.219 44.873 15.201 1.00 44.54 88 HIS B N 1
ATOM 2956 C CA . HIS D 2 88 ? 50.325 45.397 16.551 1.00 42.82 88 HIS B CA 1
ATOM 2957 C C . HIS D 2 88 ? 48.961 45.679 17.176 1.00 42.59 88 HIS B C 1
ATOM 2958 O O . HIS D 2 88 ? 47.924 45.240 16.678 1.00 43.96 88 HIS B O 1
ATOM 2965 N N . HIS D 2 89 ? 48.976 46.429 18.271 1.00 40.39 89 HIS B N 1
ATOM 2966 C CA . HIS D 2 89 ? 47.756 46.795 18.971 1.00 38.16 89 HIS B CA 1
ATOM 2967 C C . HIS D 2 89 ? 47.666 48.305 19.135 1.00 37.03 89 HIS B C 1
ATOM 2968 O O . HIS D 2 89 ? 48.680 49.000 19.173 1.00 36.89 89 HIS B O 1
ATOM 2975 N N . VAL D 2 90 ? 46.448 48.818 19.249 1.00 35.48 90 VAL B N 1
ATOM 2976 C CA . VAL D 2 90 ? 46.279 50.245 19.400 1.00 34.36 90 VAL B CA 1
ATOM 2977 C C . VAL D 2 90 ? 45.201 50.613 20.414 1.00 34.68 90 VAL B C 1
ATOM 2978 O O . VAL D 2 90 ? 44.244 49.867 20.619 1.00 34.76 90 VAL B O 1
ATOM 2982 N N . ALA D 2 91 ? 45.371 51.762 21.061 1.00 34.50 91 ALA B N 1
ATOM 2983 C CA . ALA D 2 91 ? 44.395 52.232 22.042 1.00 35.00 91 ALA B CA 1
ATOM 2984 C C . ALA D 2 91 ? 43.265 52.885 21.254 1.00 35.57 91 ALA B C 1
ATOM 2985 O O . ALA D 2 91 ? 43.507 53.774 20.437 1.00 36.81 91 ALA B O 1
ATOM 2987 N N . TYR D 2 92 ? 42.034 52.458 21.504 1.00 35.07 92 TYR B N 1
ATOM 2988 C CA . TYR D 2 92 ? 40.899 52.989 20.759 1.00 35.08 92 TYR B CA 1
ATOM 2989 C C . TYR D 2 92 ? 39.783 53.532 21.636 1.00 34.79 92 TYR B C 1
ATOM 2990 O O . TYR D 2 92 ? 39.350 52.880 22.581 1.00 35.01 92 TYR B O 1
ATOM 2999 N N . PHE D 2 93 ? 39.307 54.727 21.322 1.00 34.74 93 PHE B N 1
ATOM 3000 C CA . PHE D 2 93 ? 38.218 55.290 22.095 1.00 34.52 93 PHE B CA 1
ATOM 3001 C C . PHE D 2 93 ? 36.976 55.186 21.261 1.00 36.96 93 PHE B C 1
ATOM 3002 O O . PHE D 2 93 ? 36.926 55.708 20.146 1.00 38.15 93 PHE B O 1
ATOM 3010 N N . ARG D 2 94 ? 35.966 54.527 21.806 1.00 38.86 94 ARG B N 1
ATOM 3011 C CA . ARG D 2 94 ? 34.715 54.347 21.090 1.00 40.73 94 ARG B CA 1
ATOM 3012 C C . ARG D 2 94 ? 33.585 55.127 21.764 1.00 40.61 94 ARG B C 1
ATOM 3013 O O . ARG D 2 94 ? 33.017 54.675 22.754 1.00 40.36 94 ARG B O 1
ATOM 3021 N N . PRO D 2 95 ? 33.248 56.308 21.217 1.00 40.53 95 PRO B N 1
ATOM 3022 C CA . PRO D 2 95 ? 32.226 57.272 21.639 1.00 40.22 95 PRO B CA 1
ATOM 3023 C C . PRO D 2 95 ? 30.902 56.701 22.117 1.00 40.77 95 PRO B C 1
ATOM 3024 O O . PRO D 2 95 ? 30.349 55.793 21.501 1.00 41.68 95 PRO B O 1
ATOM 3028 N N . GLY D 2 96 ? 30.389 57.261 23.210 1.00 40.71 96 GLY B N 1
ATOM 3029 C CA . GLY D 2 96 ? 29.124 56.816 23.769 1.00 41.01 96 GLY B CA 1
ATOM 3030 C C . GLY D 2 96 ? 27.952 57.647 23.279 1.00 41.21 96 GLY B C 1
ATOM 3031 O O . GLY D 2 96 ? 28.141 58.738 22.752 1.00 42.38 96 GLY B O 1
ATOM 3032 N N . LYS D 2 97 ? 26.736 57.148 23.472 1.00 41.84 97 LYS B N 1
ATOM 3033 C CA . LYS D 2 97 ? 25.553 57.853 22.998 1.00 42.90 97 LYS B CA 1
ATOM 3034 C C . LYS D 2 97 ? 25.559 59.358 23.233 1.00 43.00 97 LYS B C 1
ATOM 3035 O O . LYS D 2 97 ? 25.593 60.132 22.285 1.00 43.15 97 LYS B O 1
ATOM 3041 N N . ASP D 2 98 ? 25.528 59.779 24.491 1.00 43.54 98 ASP B N 1
ATOM 3042 C CA . ASP D 2 98 ? 25.516 61.206 24.793 1.00 43.63 98 ASP B CA 1
ATOM 3043 C C . ASP D 2 98 ? 26.577 61.951 23.980 1.00 42.54 98 ASP B C 1
ATOM 3044 O O . ASP D 2 98 ? 26.269 62.881 23.239 1.00 42.24 98 ASP B O 1
ATOM 3049 N N . LEU D 2 99 ? 27.824 61.527 24.103 1.00 40.97 99 LEU B N 1
ATOM 3050 C CA . LEU D 2 99 ? 28.899 62.184 23.382 1.00 40.79 99 LEU B CA 1
ATOM 3051 C C . LEU D 2 99 ? 28.685 62.156 21.870 1.00 41.30 99 LEU B C 1
ATOM 3052 O O . LEU D 2 99 ? 28.729 63.193 21.216 1.00 42.76 99 LEU B O 1
ATOM 3057 N N . LYS D 2 100 ? 28.448 60.976 21.313 1.00 40.67 100 LYS B N 1
ATOM 3058 C CA . LYS D 2 100 ? 28.255 60.851 19.875 1.00 41.15 100 LYS B CA 1
ATOM 3059 C C . LYS D 2 100 ? 27.119 61.714 19.335 1.00 41.69 100 LYS B C 1
ATOM 3060 O O . LYS D 2 100 ? 27.187 62.193 18.207 1.00 41.48 100 LYS B O 1
ATOM 3066 N N . GLU D 2 101 ? 26.088 61.930 20.146 1.00 43.14 101 GLU B N 1
ATOM 3067 C CA . GLU D 2 101 ? 24.939 62.712 19.706 1.00 45.76 101 GLU B CA 1
ATOM 3068 C C . GLU D 2 101 ? 25.088 64.199 19.896 1.00 46.15 101 GLU B C 1
ATOM 3069 O O . GLU D 2 101 ? 24.539 64.989 19.133 1.00 46.62 101 GLU B O 1
ATOM 3075 N N . ARG D 2 102 ? 25.820 64.594 20.918 1.00 46.15 102 ARG B N 1
ATOM 3076 C CA . ARG D 2 102 ? 26.010 66.006 21.158 1.00 46.58 102 ARG B CA 1
ATOM 3077 C C . ARG D 2 102 ? 27.013 66.594 20.176 1.00 46.20 102 ARG B C 1
ATOM 3078 O O . ARG D 2 102 ? 27.036 67.804 19.942 1.00 45.64 102 ARG B O 1
ATOM 3086 N N . VAL D 2 103 ? 27.824 65.724 19.582 1.00 45.75 103 VAL B N 1
ATOM 3087 C CA . VAL D 2 103 ? 28.850 66.148 18.640 1.00 45.39 103 VAL B CA 1
ATOM 3088 C C . VAL D 2 103 ? 28.442 66.000 17.179 1.00 46.01 103 VAL B C 1
ATOM 3089 O O . VAL D 2 103 ? 28.949 66.714 16.319 1.00 45.83 103 VAL B O 1
ATOM 3093 N N . TRP D 2 104 ? 27.517 65.088 16.899 1.00 46.74 104 TRP B N 1
ATOM 3094 C CA . TRP D 2 104 ? 27.092 64.838 15.525 1.00 47.81 104 TRP B CA 1
ATOM 3095 C C . TRP D 2 104 ? 26.822 66.097 14.683 1.00 47.36 104 TRP B C 1
ATOM 3096 O O . TRP D 2 104 ? 27.524 66.362 13.703 1.00 46.69 104 TRP B O 1
ATOM 3107 N N . GLY D 2 105 ? 25.810 66.869 15.060 1.00 47.63 105 GLY B N 1
ATOM 3108 C CA . GLY D 2 105 ? 25.492 68.073 14.318 1.00 48.36 105 GLY B CA 1
ATOM 3109 C C . GLY D 2 105 ? 26.233 69.250 14.905 1.00 48.30 105 GLY B C 1
ATOM 3110 O O . GLY D 2 105 ? 25.725 69.929 15.788 1.00 48.39 105 GLY B O 1
ATOM 3111 N N . ILE D 2 106 ? 27.440 69.493 14.409 1.00 48.63 106 ILE B N 1
ATOM 3112 C CA . ILE D 2 106 ? 28.269 70.581 14.905 1.00 48.60 106 ILE B CA 1
ATOM 3113 C C . ILE D 2 106 ? 28.692 71.520 13.791 1.00 49.36 106 ILE B C 1
ATOM 3114 O O . ILE D 2 106 ? 29.010 71.081 12.681 1.00 50.97 106 ILE B O 1
ATOM 3119 N N . LYS D 2 107 ? 28.716 72.812 14.103 1.00 49.12 107 LYS B N 1
ATOM 3120 C CA . LYS D 2 107 ? 29.125 73.823 13.138 1.00 48.83 107 LYS B CA 1
ATOM 3121 C C . LYS D 2 107 ? 30.640 73.792 12.929 1.00 48.13 107 LYS B C 1
ATOM 3122 O O . LYS D 2 107 ? 31.049 73.653 11.756 1.00 48.05 107 LYS B O 1
#

Secondary structure (DSSP, 8-state):
--EEEHHHHHHHHHHHHHHTT----HHHHHHHHHHHHHHHHHHHHTT-EEEETTTEEEEEEEE--BSS-B-TTT--B--B--EEEEEEEE-HHHHHHHHS--/--EEEHHHHHHHHHHHHHHTT----HHHHHHHHHHHHHHHHHHHHTT-EEEETTTEEEEEEEE--BSS-B-TTT--B--B--EEEEEEEE-HHHHHHHHS--

Solvent-accessible surface area: 12883 Å² total; per-residue (Å²): 240,70,124,11,57,79,61,60,1,1,60,46,0,7,119,26,2,110,111,91,146,73,188,13,100,84,133,62,0,116,47,0,1,67,5,3,11,67,24,0,26,36,7,0,33,76,51,24,24,0,39,3,192,60,2,4,19,4,30,20,72,144,96,179,19,163,126,107,18,142,45,126,169,86,21,113,166,60,138,50,111,96,27,15,31,4,82,9,122,26,14,154,50,0,102,110,99,0,101,71,30,110,196,82,108,14,56,80,61,60,1,1,61,46,0,8,118,34,2,109,113,90,145,74,188,14,101,82,130,61,0,117,47,0,1,52,2,2,10,84,24,0,24,46,8,0,36,73,51,19,42,0,40,2,190,50,3,4,18,4,30,20,71,147,95,176,18,158,121,113,16,160,46,117,169,87,25,112,175,59,125,45,123,94,27,17,36,4,82,8,125,24,12,147,47,0,99,108,91,0,94,71,30,108